Protein AF-A0AAV2ZER5-F1 (afdb_monomer_lite)

Organism: NCBI:txid4803

Radius of gyration: 37.84 Å; chains: 1; bounding box: 88×59×101 Å

pLDDT: mean 79.82, std 18.74, range [29.41, 97.38]

Structure (mmCIF, N/CA/C/O backbone):
data_AF-A0AAV2ZER5-F1
#
_entry.id   AF-A0AAV2ZER5-F1
#
loop_
_atom_site.group_PDB
_atom_site.id
_atom_site.type_symbol
_atom_site.label_atom_id
_atom_site.label_alt_id
_atom_site.label_comp_id
_atom_site.label_asym_id
_atom_site.label_entity_id
_atom_site.label_seq_id
_atom_site.pdbx_PDB_ins_code
_atom_site.Cartn_x
_atom_site.Cartn_y
_atom_site.Cartn_z
_atom_site.occupancy
_atom_site.B_iso_or_equiv
_atom_site.auth_seq_id
_atom_site.auth_comp_id
_atom_site.auth_asym_id
_atom_site.auth_atom_id
_atom_site.pdbx_PDB_model_num
ATOM 1 N N . MET A 1 1 ? 59.057 49.600 -49.229 1.00 42.38 1 MET A N 1
ATOM 2 C CA . MET A 1 1 ? 58.619 49.247 -47.863 1.00 42.38 1 MET A CA 1
ATOM 3 C C . MET A 1 1 ? 57.140 48.926 -47.914 1.00 42.38 1 MET A C 1
ATOM 5 O O . MET A 1 1 ? 56.403 49.761 -48.410 1.00 42.38 1 MET A O 1
ATOM 9 N N . ASN A 1 2 ? 56.745 47.726 -47.486 1.00 29.41 2 ASN A N 1
ATOM 10 C CA . ASN A 1 2 ? 55.472 47.435 -46.814 1.00 29.41 2 ASN A CA 1
ATOM 11 C C . ASN A 1 2 ? 55.499 45.960 -46.391 1.00 29.41 2 ASN A C 1
ATOM 13 O O . ASN A 1 2 ? 55.260 45.051 -47.182 1.00 29.41 2 ASN A O 1
ATOM 17 N N . LEU A 1 3 ? 55.876 45.749 -45.131 1.00 39.22 3 LEU A N 1
ATOM 18 C CA . LEU A 1 3 ? 55.554 44.556 -44.359 1.00 39.22 3 LEU A CA 1
ATOM 19 C C . LEU A 1 3 ? 54.062 44.630 -44.028 1.00 39.22 3 LEU A C 1
ATOM 21 O O . LEU A 1 3 ? 53.640 45.674 -43.561 1.00 39.22 3 LEU A O 1
ATOM 25 N N . PHE A 1 4 ? 53.291 43.565 -44.242 1.00 41.38 4 PHE A N 1
ATOM 26 C CA . PHE A 1 4 ? 52.401 42.998 -43.221 1.00 41.38 4 PHE A CA 1
ATOM 27 C C . PHE A 1 4 ? 51.865 41.642 -43.686 1.00 41.38 4 PHE A C 1
ATOM 29 O O . PHE A 1 4 ? 51.553 41.406 -44.852 1.00 41.38 4 PHE A O 1
ATOM 36 N N . ALA A 1 5 ? 51.867 40.726 -42.729 1.00 43.88 5 ALA A N 1
ATOM 37 C CA . ALA A 1 5 ? 51.778 39.295 -42.897 1.00 43.88 5 ALA A CA 1
ATOM 38 C C . ALA A 1 5 ? 50.362 38.780 -43.193 1.00 43.88 5 ALA A C 1
ATOM 40 O O . ALA A 1 5 ? 49.342 39.349 -42.811 1.00 43.88 5 ALA A O 1
ATOM 41 N N . ARG A 1 6 ? 50.358 37.600 -43.819 1.00 44.69 6 ARG A N 1
ATOM 42 C CA . ARG A 1 6 ? 49.265 36.630 -43.889 1.00 44.69 6 ARG A CA 1
ATOM 43 C C . ARG A 1 6 ? 48.606 36.413 -42.520 1.00 44.69 6 ARG A C 1
ATOM 45 O O . ARG A 1 6 ? 49.279 35.993 -41.587 1.00 44.69 6 ARG A O 1
ATOM 52 N N . ASN A 1 7 ? 47.280 36.535 -42.458 1.00 43.56 7 ASN A N 1
ATOM 53 C CA . ASN A 1 7 ? 46.428 35.620 -41.688 1.00 43.56 7 ASN A CA 1
ATOM 54 C C . ASN A 1 7 ? 44.950 35.820 -42.054 1.00 43.56 7 ASN A C 1
ATOM 56 O O . ASN A 1 7 ? 44.285 36.720 -41.556 1.00 43.56 7 ASN A O 1
ATOM 60 N N . LYS A 1 8 ? 44.412 34.955 -42.919 1.00 41.03 8 LYS A N 1
ATOM 61 C CA . LYS A 1 8 ? 42.962 34.776 -43.076 1.00 41.03 8 LYS A CA 1
ATOM 62 C C . LYS A 1 8 ? 42.621 33.369 -42.599 1.00 41.03 8 LYS A C 1
ATOM 64 O O . LYS A 1 8 ? 42.626 32.424 -43.384 1.00 41.03 8 LYS A O 1
ATOM 69 N N . LYS A 1 9 ? 42.363 33.233 -41.295 1.00 46.16 9 LYS A N 1
ATOM 70 C CA . LYS A 1 9 ? 41.693 32.056 -40.731 1.00 46.16 9 LYS A CA 1
ATOM 71 C C . LYS A 1 9 ? 40.319 31.957 -41.401 1.00 46.16 9 LYS A C 1
ATOM 73 O O . LYS A 1 9 ? 39.472 32.819 -41.195 1.00 46.16 9 LYS A O 1
ATOM 78 N N . LYS A 1 10 ? 40.113 30.946 -42.246 1.00 44.88 10 LYS A N 1
ATOM 79 C CA . LYS A 1 10 ? 38.784 30.602 -42.764 1.00 44.88 10 LYS A CA 1
ATOM 80 C C . LYS A 1 10 ? 38.076 29.775 -41.692 1.00 44.88 10 LYS A C 1
ATOM 82 O O . LYS A 1 10 ? 38.384 28.600 -41.528 1.00 44.88 10 LYS A O 1
ATOM 87 N N . LEU A 1 11 ? 37.153 30.398 -40.965 1.00 43.53 11 LEU A N 1
ATOM 88 C CA . LEU A 1 11 ? 36.117 29.698 -40.209 1.00 43.53 11 LEU A CA 1
ATOM 89 C C . LEU A 1 11 ? 35.253 28.922 -41.214 1.00 43.53 11 LEU A C 1
ATOM 91 O O . LEU A 1 11 ? 34.535 29.520 -42.010 1.00 43.53 11 LEU A O 1
ATOM 95 N N . LYS A 1 12 ? 35.365 27.594 -41.215 1.00 45.53 12 LYS A N 1
ATOM 96 C CA . LYS A 1 12 ? 34.397 26.695 -41.848 1.00 45.53 12 LYS A CA 1
ATOM 97 C C . LYS A 1 12 ? 33.842 25.793 -40.757 1.00 45.53 12 LYS A C 1
ATOM 99 O O . LYS A 1 12 ? 34.470 24.816 -40.375 1.00 45.53 12 LYS A O 1
ATOM 104 N N . GLY A 1 13 ? 32.684 26.181 -40.251 1.00 43.88 13 GLY A N 1
ATOM 105 C CA . GLY A 1 13 ? 31.897 25.440 -39.278 1.00 43.88 13 GLY A CA 1
ATOM 106 C C . GLY A 1 13 ? 30.444 25.828 -39.479 1.00 43.88 13 GLY A C 1
ATOM 107 O O . GLY A 1 13 ? 29.889 26.577 -38.689 1.00 43.88 13 GLY A O 1
ATOM 108 N N . CYS A 1 14 ? 29.862 25.404 -40.598 1.00 37.94 14 CYS A N 1
ATOM 109 C CA . CYS A 1 14 ? 28.425 25.495 -40.809 1.00 37.94 14 CYS A CA 1
ATOM 110 C C . CYS A 1 14 ? 27.836 24.165 -40.336 1.00 37.94 14 CYS A C 1
ATOM 112 O O . CYS A 1 14 ? 27.929 23.162 -41.040 1.00 37.94 14 CYS A O 1
ATOM 114 N N . HIS A 1 15 ? 27.291 24.150 -39.120 1.00 41.12 15 HIS A N 1
ATOM 115 C CA . HIS A 1 15 ? 26.325 23.139 -38.709 1.00 41.12 15 HIS A CA 1
ATOM 116 C C . HIS A 1 15 ? 25.030 23.463 -39.455 1.00 41.12 15 HIS A C 1
ATOM 118 O O . HIS A 1 15 ? 24.348 24.428 -39.126 1.00 41.12 15 HIS A O 1
ATOM 124 N N . ILE A 1 16 ? 24.739 22.708 -40.510 1.00 44.41 16 ILE A N 1
ATOM 125 C CA . ILE A 1 16 ? 23.393 22.668 -41.073 1.00 44.41 16 ILE A CA 1
ATOM 126 C C . ILE A 1 16 ? 22.678 21.591 -40.267 1.00 44.41 16 ILE A C 1
ATOM 128 O O . ILE A 1 16 ? 23.002 20.412 -40.392 1.00 44.41 16 ILE A O 1
ATOM 132 N N . VAL A 1 17 ? 21.786 22.017 -39.379 1.00 43.62 17 VAL A N 1
ATOM 133 C CA . VAL A 1 17 ? 20.782 21.148 -38.766 1.00 43.62 17 VAL A CA 1
ATOM 134 C C . VAL A 1 17 ? 19.627 21.103 -39.765 1.00 43.62 17 VAL A C 1
ATOM 136 O O . VAL A 1 17 ? 19.068 22.163 -40.044 1.00 43.62 17 VAL A O 1
ATOM 139 N N . PRO A 1 18 ? 19.285 19.950 -40.364 1.00 41.69 18 PRO A N 1
ATOM 140 C CA . PRO A 1 18 ? 18.021 19.821 -41.069 1.00 41.69 18 PRO A CA 1
ATOM 141 C C . PRO A 1 18 ? 16.898 19.940 -40.038 1.00 41.69 18 PRO A C 1
ATOM 143 O O . PRO A 1 18 ? 16.770 19.118 -39.130 1.00 41.69 18 PRO A O 1
ATOM 146 N N . GLU A 1 19 ? 16.146 21.023 -40.152 1.00 43.72 19 GLU A N 1
ATOM 147 C CA . GLU A 1 19 ? 14.892 21.259 -39.457 1.00 43.72 19 GLU A CA 1
ATOM 148 C C . GLU A 1 19 ? 13.848 20.324 -40.072 1.00 43.72 19 GLU A C 1
ATOM 150 O O . GLU A 1 19 ? 13.290 20.643 -41.109 1.00 43.72 19 GLU A O 1
ATOM 155 N N . GLU A 1 20 ? 13.710 19.122 -39.504 1.00 45.56 20 GLU A N 1
ATOM 156 C CA . GLU A 1 20 ? 12.553 18.217 -39.614 1.00 45.56 20 GLU A CA 1
ATOM 157 C C . GLU A 1 20 ? 12.839 16.969 -38.753 1.00 45.56 20 GLU A C 1
ATOM 159 O O . GLU A 1 20 ? 13.217 15.901 -39.226 1.00 45.56 20 GLU A O 1
ATOM 164 N N . LEU A 1 21 ? 12.714 17.129 -37.435 1.00 44.53 21 LEU A N 1
ATOM 165 C CA . LEU A 1 21 ? 12.540 16.021 -36.492 1.00 44.53 21 LEU A CA 1
ATOM 166 C C . LEU A 1 21 ? 11.233 16.267 -35.739 1.00 44.53 21 LEU A C 1
ATOM 168 O O . LEU A 1 21 ? 11.205 16.495 -34.533 1.00 44.53 21 LEU A O 1
ATOM 172 N N . SER A 1 22 ? 10.150 16.282 -36.511 1.00 45.09 22 SER A N 1
ATOM 173 C CA . SER A 1 22 ? 8.833 15.898 -36.016 1.00 45.09 22 SER A CA 1
ATOM 174 C C . SER A 1 22 ? 8.912 14.415 -35.651 1.00 45.09 22 SER A C 1
ATOM 176 O O . SER A 1 22 ? 9.478 13.635 -36.419 1.00 45.09 22 SER A O 1
ATOM 178 N N . ASP A 1 23 ? 8.400 14.070 -34.473 1.00 47.09 23 ASP A N 1
ATOM 179 C CA . ASP A 1 23 ? 8.403 12.743 -33.845 1.00 47.09 23 ASP A CA 1
ATOM 180 C C . ASP A 1 23 ? 8.469 11.558 -34.825 1.00 47.09 23 ASP A C 1
ATOM 182 O O . ASP A 1 23 ? 7.585 11.421 -35.679 1.00 47.09 23 ASP A O 1
ATOM 186 N N . PRO A 1 24 ? 9.441 10.634 -34.697 1.00 46.31 24 PRO A N 1
ATOM 187 C CA . PRO A 1 24 ? 9.321 9.373 -35.392 1.00 46.31 24 PRO A CA 1
ATOM 188 C C . PRO A 1 24 ? 8.342 8.503 -34.604 1.00 46.31 24 PRO A C 1
ATOM 190 O O . PRO A 1 24 ? 8.691 7.898 -33.590 1.00 46.31 24 PRO A O 1
ATOM 193 N N . ALA A 1 25 ? 7.112 8.435 -35.111 1.00 49.53 25 ALA A N 1
ATOM 194 C CA . ALA A 1 25 ? 6.308 7.228 -35.005 1.00 49.53 25 ALA A CA 1
ATOM 195 C C . ALA A 1 25 ? 7.191 6.011 -35.346 1.00 49.53 25 ALA A C 1
ATOM 197 O O . ALA A 1 25 ? 7.995 6.083 -36.279 1.00 49.53 25 ALA A O 1
ATOM 198 N N . ASP A 1 26 ? 7.059 4.952 -34.545 1.00 48.91 26 ASP A N 1
ATOM 199 C CA . ASP A 1 26 ? 7.798 3.686 -34.590 1.00 48.91 26 ASP A CA 1
ATOM 200 C C . ASP A 1 26 ? 8.560 3.413 -35.898 1.00 48.91 26 ASP A C 1
ATOM 202 O O . ASP A 1 26 ? 7.946 3.124 -36.935 1.00 48.91 26 ASP A O 1
ATOM 206 N N . PRO A 1 27 ? 9.907 3.419 -35.887 1.00 50.75 27 PRO A N 1
ATOM 207 C CA . PRO A 1 27 ? 10.648 2.881 -37.005 1.00 50.75 27 PRO A CA 1
ATOM 208 C C . PRO A 1 27 ? 10.533 1.357 -36.934 1.00 50.75 27 PRO A C 1
ATOM 210 O O . PRO A 1 27 ? 11.267 0.693 -36.208 1.00 50.75 27 PRO A O 1
ATOM 213 N N . SER A 1 28 ? 9.588 0.806 -37.696 1.00 53.69 28 SER A N 1
ATOM 214 C CA . SER A 1 28 ? 9.502 -0.634 -37.938 1.00 53.69 28 SER A CA 1
ATOM 215 C C . SER A 1 28 ? 10.872 -1.199 -38.345 1.00 53.69 28 SER A C 1
ATOM 217 O O . SER A 1 28 ? 11.626 -0.558 -39.087 1.00 53.69 28 SER A O 1
ATOM 219 N N . HIS A 1 29 ? 11.146 -2.409 -37.861 1.00 49.16 29 HIS A N 1
ATOM 220 C CA . HIS A 1 29 ? 12.363 -3.223 -37.989 1.00 49.16 29 HIS A CA 1
ATOM 221 C C . HIS A 1 29 ? 13.048 -3.202 -39.381 1.00 49.16 29 HIS A C 1
ATOM 223 O O . HIS A 1 29 ? 14.265 -3.371 -39.476 1.00 49.16 29 HIS A O 1
ATOM 229 N N . ASP A 1 30 ? 12.289 -2.953 -40.454 1.00 51.28 30 ASP A N 1
ATOM 230 C CA . ASP A 1 30 ? 12.757 -2.951 -41.846 1.00 51.28 30 ASP A CA 1
ATOM 231 C C . ASP A 1 30 ? 13.423 -1.638 -42.290 1.00 51.28 30 ASP A C 1
ATOM 233 O O . ASP A 1 30 ? 14.271 -1.636 -43.188 1.00 51.28 30 ASP A O 1
ATOM 237 N N . ALA A 1 31 ? 13.095 -0.505 -41.662 1.00 53.12 31 ALA A N 1
ATOM 238 C CA . ALA A 1 31 ? 13.575 0.807 -42.103 1.00 53.12 31 ALA A CA 1
ATOM 239 C C . ALA A 1 31 ? 15.087 0.993 -41.878 1.00 53.12 31 ALA A C 1
ATOM 241 O O . ALA A 1 31 ? 15.769 1.632 -42.684 1.00 53.12 31 ALA A O 1
ATOM 242 N N . PHE A 1 32 ? 15.629 0.399 -40.811 1.00 54.12 32 PHE A N 1
ATOM 243 C CA . PHE A 1 32 ? 17.053 0.476 -40.484 1.00 54.12 32 PHE A CA 1
ATOM 244 C C . PHE A 1 32 ? 17.911 -0.366 -41.441 1.00 54.12 32 PHE A C 1
ATOM 246 O O . PHE A 1 32 ? 18.926 0.113 -41.953 1.00 54.12 32 PHE A O 1
ATOM 253 N N . ALA A 1 33 ? 17.470 -1.591 -41.747 1.00 54.12 33 ALA A N 1
ATOM 254 C CA . ALA A 1 33 ? 18.162 -2.486 -42.674 1.00 54.12 33 ALA A CA 1
ATOM 255 C C . ALA A 1 33 ? 18.208 -1.907 -44.101 1.00 54.12 33 ALA A C 1
ATOM 257 O O . ALA A 1 33 ? 19.257 -1.910 -44.745 1.00 54.12 33 ALA A O 1
ATOM 258 N N . LEU A 1 34 ? 17.102 -1.314 -44.563 1.00 53.81 34 LEU A N 1
ATOM 259 C CA . LEU A 1 34 ? 17.007 -0.672 -45.880 1.00 53.81 34 LEU A CA 1
ATOM 260 C C . LEU A 1 34 ? 17.814 0.631 -45.998 1.00 53.81 34 LEU A C 1
ATOM 262 O O . LEU A 1 34 ? 18.285 0.964 -47.088 1.00 53.81 34 LEU A O 1
ATOM 266 N N . ALA A 1 35 ? 17.988 1.378 -44.904 1.00 57.62 35 ALA A N 1
ATOM 267 C CA . ALA A 1 35 ? 18.792 2.601 -44.896 1.00 57.62 35 ALA A CA 1
ATOM 268 C C . ALA A 1 35 ? 20.301 2.310 -44.963 1.00 57.62 35 ALA A C 1
ATOM 270 O O . ALA A 1 35 ? 21.049 3.064 -45.593 1.00 57.62 35 ALA A O 1
ATOM 271 N N . MET A 1 36 ? 20.743 1.197 -44.368 1.00 55.72 36 MET A N 1
ATOM 272 C CA . MET A 1 36 ? 22.144 0.769 -44.402 1.00 55.72 36 MET A CA 1
ATOM 273 C C . MET A 1 36 ? 22.599 0.310 -45.799 1.00 55.72 36 MET A C 1
ATOM 275 O O . MET A 1 36 ? 23.760 0.502 -46.162 1.00 55.72 36 MET A O 1
ATOM 279 N N . ASP A 1 37 ? 21.682 -0.217 -46.612 1.00 55.38 37 ASP A N 1
ATOM 280 C CA . ASP A 1 37 ? 21.978 -0.745 -47.952 1.00 55.38 37 ASP A CA 1
ATOM 281 C C . ASP A 1 37 ? 22.091 0.354 -49.037 1.00 55.38 37 ASP A C 1
ATOM 283 O O . ASP A 1 37 ? 22.567 0.120 -50.148 1.00 55.38 37 ASP A O 1
ATOM 287 N N . ARG A 1 38 ? 21.687 1.596 -48.720 1.00 58.06 38 ARG A N 1
ATOM 288 C CA . ARG A 1 38 ? 21.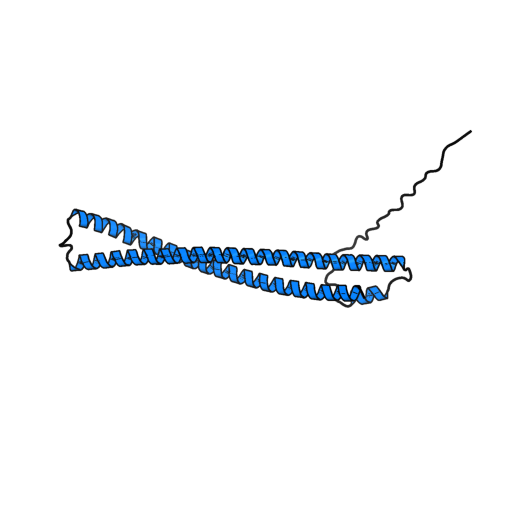653 2.742 -49.656 1.00 58.06 38 ARG A CA 1
ATOM 289 C C . ARG A 1 38 ? 22.761 3.784 -49.442 1.00 58.06 38 ARG A C 1
ATOM 291 O O . ARG A 1 38 ? 22.690 4.876 -50.009 1.00 58.06 38 ARG A O 1
ATOM 298 N N . LEU A 1 39 ? 23.783 3.491 -48.636 1.00 54.34 39 LEU A N 1
ATOM 299 C CA . LEU A 1 39 ? 24.810 4.481 -48.289 1.00 54.34 39 LEU A CA 1
ATOM 300 C C . LEU A 1 39 ? 25.765 4.828 -49.460 1.00 54.34 39 LEU A C 1
ATOM 302 O O . LEU A 1 39 ? 26.161 3.952 -50.233 1.00 54.34 39 LEU A O 1
ATOM 306 N N . PRO A 1 40 ? 26.190 6.105 -49.594 1.00 52.81 40 PRO A N 1
ATOM 307 C CA . PRO A 1 40 ? 27.132 6.535 -50.627 1.00 52.81 40 PRO A CA 1
ATOM 308 C C . PRO A 1 40 ? 28.514 5.883 -50.454 1.00 52.81 40 PRO A C 1
ATOM 310 O O . PRO A 1 40 ? 28.966 5.654 -49.335 1.00 52.81 40 PRO A O 1
ATOM 313 N N . LYS A 1 41 ? 29.248 5.693 -51.563 1.00 58.75 41 LYS A N 1
ATOM 314 C CA . LYS A 1 41 ? 30.621 5.127 -51.631 1.00 58.75 41 LYS A CA 1
ATOM 315 C C . LYS A 1 41 ? 31.698 5.909 -50.848 1.00 58.75 41 LYS A C 1
ATOM 317 O O . LYS A 1 41 ? 32.874 5.544 -50.896 1.00 58.75 41 LYS A O 1
ATOM 322 N N . ASP A 1 42 ? 31.327 6.984 -50.157 1.00 68.50 42 ASP A N 1
ATOM 323 C CA . ASP A 1 42 ? 32.240 7.812 -49.382 1.00 68.50 42 ASP A CA 1
ATOM 324 C C . ASP A 1 42 ? 32.393 7.254 -47.959 1.00 68.50 42 ASP A C 1
ATOM 326 O O . ASP A 1 42 ? 31.508 7.370 -47.105 1.00 68.50 42 ASP A O 1
ATOM 330 N N . LYS A 1 43 ? 33.545 6.623 -47.704 1.00 63.31 43 LYS A N 1
ATOM 331 C CA . LYS A 1 43 ? 33.866 5.961 -46.429 1.00 63.31 43 LYS A CA 1
ATOM 332 C C . LYS A 1 43 ? 33.717 6.900 -45.228 1.00 63.31 43 LYS A C 1
ATOM 334 O O . LYS A 1 43 ? 33.351 6.440 -44.150 1.00 63.31 43 LYS A O 1
ATOM 339 N N . ALA A 1 44 ? 33.981 8.197 -45.398 1.00 64.88 44 ALA A N 1
ATOM 340 C CA . ALA A 1 44 ? 33.856 9.174 -44.319 1.00 64.88 44 ALA A CA 1
ATOM 341 C C . ALA A 1 44 ? 32.389 9.406 -43.911 1.00 64.88 44 ALA A C 1
ATOM 343 O O . ALA A 1 44 ? 32.087 9.459 -42.718 1.00 64.88 44 ALA A O 1
ATOM 344 N N . ALA A 1 45 ? 31.476 9.475 -44.886 1.00 66.12 45 ALA A N 1
ATOM 345 C CA . ALA A 1 45 ? 30.041 9.597 -44.636 1.00 66.12 45 ALA A CA 1
ATOM 346 C C . ALA A 1 45 ? 29.477 8.322 -43.988 1.00 66.12 45 ALA A C 1
ATOM 348 O O . ALA A 1 45 ? 28.726 8.404 -43.021 1.00 66.12 45 ALA A O 1
ATOM 349 N N . PHE A 1 46 ? 29.923 7.145 -44.441 1.00 67.88 46 PHE A N 1
ATOM 350 C CA . PHE A 1 46 ? 29.537 5.859 -43.855 1.00 67.88 46 PHE A CA 1
ATOM 351 C C . PHE A 1 46 ? 29.931 5.727 -42.376 1.00 67.88 46 PHE A C 1
ATOM 353 O O . PHE A 1 46 ? 29.117 5.337 -41.537 1.00 67.88 46 PHE A O 1
ATOM 360 N N . VAL A 1 47 ? 31.164 6.109 -42.028 1.00 70.19 47 VAL A N 1
ATOM 361 C CA . VAL A 1 47 ? 31.643 6.082 -40.636 1.00 70.19 47 VAL A CA 1
ATOM 362 C C . VAL A 1 47 ? 30.876 7.077 -39.759 1.00 70.19 47 VAL A C 1
ATOM 364 O O . VAL A 1 47 ? 30.539 6.750 -38.620 1.00 70.19 47 VAL A O 1
ATOM 367 N N . ALA A 1 48 ? 30.567 8.271 -40.275 1.00 70.81 48 ALA A N 1
ATOM 368 C CA . ALA A 1 48 ? 29.790 9.271 -39.544 1.00 70.81 48 ALA A CA 1
ATOM 369 C C . ALA A 1 48 ? 28.353 8.795 -39.260 1.00 70.81 48 ALA A C 1
ATOM 371 O O . ALA A 1 48 ? 27.902 8.896 -38.119 1.00 70.81 48 ALA A O 1
ATOM 372 N N . THR A 1 49 ? 27.667 8.201 -40.243 1.00 77.50 49 THR A N 1
ATOM 373 C CA . THR A 1 49 ? 26.306 7.664 -40.069 1.00 77.50 49 THR A CA 1
ATOM 374 C C . THR A 1 49 ? 26.274 6.489 -39.090 1.00 77.50 49 THR A C 1
ATOM 376 O O . THR A 1 49 ? 25.431 6.470 -38.194 1.00 77.50 49 THR A O 1
ATOM 379 N N . ARG A 1 50 ? 27.240 5.558 -39.170 1.00 77.31 50 ARG A N 1
ATOM 380 C CA . ARG A 1 50 ? 27.347 4.437 -38.214 1.00 77.31 50 ARG A CA 1
ATOM 381 C C . ARG A 1 50 ? 27.573 4.930 -36.782 1.00 77.31 50 ARG A C 1
ATOM 383 O O . ARG A 1 50 ? 27.005 4.380 -35.842 1.00 77.31 50 ARG A O 1
ATOM 390 N N . ARG A 1 51 ? 28.376 5.986 -36.606 1.00 80.62 51 ARG A N 1
ATOM 391 C CA . ARG A 1 51 ? 28.606 6.604 -35.293 1.00 80.62 51 ARG A CA 1
ATOM 392 C C . ARG A 1 51 ? 27.331 7.226 -34.723 1.00 80.62 51 ARG A C 1
ATOM 394 O O . ARG A 1 51 ? 27.038 6.993 -33.557 1.00 80.62 51 ARG A O 1
ATOM 401 N N . ILE A 1 52 ? 26.576 7.972 -35.532 1.00 83.44 52 ILE A N 1
ATOM 402 C CA . ILE A 1 52 ? 25.313 8.591 -35.100 1.00 83.44 52 ILE A CA 1
ATOM 403 C C . ILE A 1 52 ? 24.298 7.516 -34.693 1.00 83.44 52 ILE A C 1
ATOM 405 O O . ILE A 1 52 ? 23.705 7.629 -33.625 1.00 83.44 52 ILE A O 1
ATOM 409 N N . ALA A 1 53 ? 24.147 6.456 -35.493 1.00 80.75 53 ALA A N 1
ATOM 410 C CA . ALA A 1 53 ? 23.245 5.346 -35.183 1.00 80.75 53 ALA A CA 1
ATOM 411 C C . ALA A 1 53 ? 23.617 4.651 -33.863 1.00 80.75 53 ALA A C 1
ATOM 413 O O . ALA A 1 53 ? 22.764 4.450 -33.004 1.00 80.75 53 ALA A O 1
ATOM 414 N N . ARG A 1 54 ? 24.906 4.362 -33.646 1.00 82.88 54 ARG A N 1
ATOM 415 C CA . ARG A 1 54 ? 25.392 3.807 -32.375 1.00 82.88 54 ARG A CA 1
ATOM 416 C C . ARG A 1 54 ? 25.085 4.731 -31.197 1.00 82.88 54 ARG A C 1
ATOM 418 O O . ARG A 1 54 ? 24.590 4.270 -30.176 1.00 82.88 54 ARG A O 1
ATOM 425 N N . ASP A 1 55 ? 25.382 6.022 -31.326 1.00 86.19 55 ASP A N 1
ATOM 426 C CA . ASP A 1 55 ? 25.159 6.986 -30.246 1.00 86.19 55 ASP A CA 1
ATOM 427 C C . ASP A 1 55 ? 23.649 7.130 -29.937 1.00 86.19 55 ASP A C 1
ATOM 429 O O . ASP A 1 55 ? 23.279 7.329 -28.783 1.00 86.19 55 ASP A O 1
ATOM 433 N N . GLN A 1 56 ? 22.765 6.971 -30.931 1.00 87.81 56 GLN A N 1
ATOM 434 C CA . GLN A 1 56 ? 21.312 6.908 -30.724 1.00 87.81 56 GLN A CA 1
ATOM 435 C C . GLN A 1 56 ? 20.877 5.641 -29.973 1.00 87.81 56 GLN A C 1
ATOM 437 O O . GLN A 1 56 ? 20.105 5.756 -29.023 1.00 87.81 56 GLN A O 1
ATOM 442 N N . LEU A 1 57 ? 21.385 4.461 -30.350 1.00 86.31 57 LEU A N 1
ATOM 443 C CA . LEU A 1 57 ? 21.085 3.198 -29.657 1.00 86.31 57 LEU A CA 1
ATOM 444 C C . LEU A 1 57 ? 21.539 3.244 -28.192 1.00 86.31 57 LEU A C 1
ATOM 446 O O . LEU A 1 57 ? 20.780 2.886 -27.295 1.00 86.31 57 LEU A O 1
ATOM 450 N N . MET A 1 58 ? 22.738 3.776 -27.932 1.00 88.12 58 MET A N 1
ATOM 451 C CA . MET A 1 58 ? 23.246 3.943 -26.567 1.00 88.12 58 MET A CA 1
ATOM 452 C C . MET A 1 58 ? 22.373 4.889 -25.736 1.00 88.12 58 MET A C 1
ATOM 454 O O . MET A 1 58 ? 22.052 4.564 -24.599 1.00 88.12 58 MET A O 1
ATOM 458 N N . ARG A 1 59 ? 21.917 6.017 -26.300 1.00 91.12 59 ARG A N 1
ATOM 459 C CA . ARG A 1 59 ? 21.004 6.933 -25.588 1.00 91.12 59 ARG A CA 1
ATOM 460 C C . ARG A 1 59 ? 19.653 6.295 -25.272 1.00 91.12 59 ARG A C 1
ATOM 462 O O . ARG A 1 59 ? 19.100 6.556 -24.209 1.00 91.12 59 ARG A O 1
ATOM 469 N N . ARG A 1 60 ? 19.108 5.479 -26.182 1.00 91.25 60 ARG A N 1
ATOM 470 C CA . ARG A 1 60 ? 17.865 4.729 -25.931 1.00 91.25 60 ARG A CA 1
ATOM 471 C C . ARG A 1 60 ? 18.054 3.730 -24.794 1.00 91.25 60 ARG A C 1
ATOM 473 O O . ARG A 1 60 ? 17.238 3.701 -23.880 1.00 91.25 60 ARG A O 1
ATOM 480 N N . MET A 1 61 ? 19.165 2.995 -24.806 1.00 92.19 61 MET A N 1
ATOM 481 C CA . MET A 1 61 ? 19.528 2.078 -23.727 1.00 92.19 61 MET A CA 1
ATOM 482 C C . MET A 1 61 ? 19.662 2.800 -22.378 1.00 92.19 61 MET A C 1
ATOM 484 O O . MET A 1 61 ? 19.072 2.378 -21.388 1.00 92.19 61 MET A O 1
ATOM 488 N N . GLU A 1 62 ? 20.381 3.925 -22.335 1.00 94.38 62 GLU A N 1
ATOM 489 C CA . GLU A 1 62 ? 20.517 4.749 -21.127 1.00 94.38 62 GLU A CA 1
ATOM 490 C C . GLU A 1 62 ? 19.152 5.210 -20.594 1.00 94.38 62 GLU A C 1
ATOM 492 O O . GLU A 1 62 ? 18.900 5.122 -19.392 1.00 94.38 62 GLU A O 1
ATOM 497 N N . ALA A 1 63 ? 18.246 5.646 -21.475 1.00 95.06 63 ALA A N 1
ATOM 498 C CA . ALA A 1 63 ? 16.898 6.052 -21.089 1.00 95.06 63 ALA A CA 1
ATOM 499 C C . ALA A 1 63 ? 16.079 4.892 -20.493 1.00 95.06 63 ALA A C 1
ATOM 501 O O . ALA A 1 63 ? 15.393 5.082 -19.488 1.00 95.06 63 ALA A O 1
ATOM 502 N N . LEU A 1 64 ? 16.174 3.689 -21.070 1.00 94.50 64 LEU A N 1
ATOM 503 C CA . LEU A 1 64 ? 15.503 2.497 -20.542 1.00 94.50 64 LEU A CA 1
ATOM 504 C C . LEU A 1 64 ? 16.053 2.084 -19.172 1.00 94.50 64 LEU A C 1
ATOM 506 O O . LEU A 1 64 ? 15.276 1.781 -18.268 1.00 94.50 64 LEU A O 1
ATOM 510 N N . ILE A 1 65 ? 17.375 2.130 -18.987 1.00 94.69 65 ILE A N 1
ATOM 511 C CA . ILE A 1 65 ? 18.022 1.833 -17.701 1.00 94.69 65 ILE A CA 1
ATOM 512 C C . ILE A 1 65 ? 17.578 2.834 -16.627 1.00 94.69 65 ILE A C 1
ATOM 514 O O . ILE A 1 65 ? 17.237 2.433 -15.513 1.00 94.69 65 ILE A O 1
ATOM 518 N N . LEU A 1 66 ? 17.534 4.130 -16.954 1.00 97.06 66 LEU A N 1
ATOM 519 C CA . LEU A 1 66 ? 17.039 5.158 -16.034 1.00 97.06 66 LEU A CA 1
ATOM 520 C C . LEU A 1 66 ? 15.576 4.907 -15.652 1.00 97.06 66 LEU A C 1
ATOM 522 O O . LEU A 1 66 ? 15.239 4.934 -14.469 1.00 97.06 66 LEU A O 1
ATOM 526 N N . LYS A 1 67 ? 14.726 4.579 -16.631 1.00 96.56 67 LYS A N 1
ATOM 527 C CA . LYS A 1 67 ? 13.321 4.223 -16.394 1.00 96.56 67 LYS A CA 1
ATOM 528 C C . LYS A 1 67 ? 13.184 2.981 -15.502 1.00 96.56 67 LYS A C 1
ATOM 530 O O . LYS A 1 67 ? 12.334 2.967 -14.613 1.00 96.56 67 LYS A O 1
ATOM 535 N N . GLU A 1 68 ? 14.013 1.950 -15.684 1.00 96.81 68 GLU A N 1
ATOM 536 C CA . GLU A 1 68 ? 14.021 0.762 -14.811 1.00 96.81 68 GLU A CA 1
ATOM 537 C C . GLU A 1 68 ? 14.364 1.134 -13.367 1.00 96.81 68 GLU A C 1
ATOM 539 O O . GLU A 1 68 ? 13.651 0.715 -12.451 1.00 96.81 68 GLU A O 1
ATOM 544 N N . ALA A 1 69 ? 15.386 1.972 -13.175 1.00 96.44 69 ALA A N 1
ATOM 545 C CA . ALA A 1 69 ? 15.810 2.433 -11.859 1.00 96.44 69 ALA A CA 1
ATOM 546 C C . ALA A 1 69 ? 14.725 3.279 -11.168 1.00 96.44 69 ALA A C 1
ATOM 548 O O . ALA A 1 69 ? 14.454 3.101 -9.978 1.00 96.44 69 ALA A O 1
ATOM 549 N N . GLU A 1 70 ? 14.050 4.163 -11.907 1.00 96.81 70 GLU A N 1
ATOM 550 C CA . GLU A 1 70 ? 12.927 4.956 -11.395 1.00 96.81 70 GLU A CA 1
ATOM 551 C C . GLU A 1 70 ? 11.752 4.076 -10.958 1.00 96.81 70 GLU A C 1
ATOM 553 O O . GLU A 1 70 ? 11.192 4.274 -9.872 1.00 96.81 70 GLU A O 1
ATOM 558 N N . LEU A 1 71 ? 11.397 3.077 -11.772 1.00 96.56 71 LEU A N 1
ATOM 559 C CA . LEU A 1 71 ? 10.349 2.112 -11.448 1.00 96.56 71 LEU A CA 1
ATOM 560 C C . LEU A 1 71 ? 10.743 1.220 -10.263 1.00 96.56 71 LEU A C 1
ATOM 562 O O . LEU A 1 71 ? 9.894 0.905 -9.429 1.00 96.56 71 LEU A O 1
ATOM 566 N N . ALA A 1 72 ? 12.014 0.831 -10.150 1.00 94.88 72 ALA A N 1
ATOM 567 C CA . ALA A 1 72 ? 12.531 0.089 -9.004 1.00 94.88 72 ALA A CA 1
ATOM 568 C C . ALA A 1 72 ? 12.397 0.907 -7.712 1.00 94.88 72 ALA A C 1
ATOM 570 O O . ALA A 1 72 ? 11.809 0.431 -6.739 1.00 94.88 72 ALA A O 1
ATOM 571 N N . ALA A 1 73 ? 12.828 2.170 -7.735 1.00 96.06 73 ALA A N 1
ATOM 572 C CA . ALA A 1 73 ? 12.684 3.080 -6.604 1.00 96.06 73 ALA A CA 1
ATOM 573 C C . ALA A 1 73 ? 11.207 3.336 -6.255 1.00 96.06 73 ALA A C 1
ATOM 575 O O . ALA A 1 73 ? 10.837 3.405 -5.083 1.00 96.06 73 ALA A O 1
ATOM 576 N N . ALA A 1 74 ? 10.331 3.461 -7.257 1.00 95.44 74 ALA A N 1
ATOM 577 C CA . ALA A 1 74 ? 8.894 3.580 -7.030 1.00 95.44 74 ALA A CA 1
ATOM 578 C C . ALA A 1 74 ? 8.324 2.330 -6.348 1.00 95.44 74 ALA A C 1
ATOM 580 O O . ALA A 1 74 ? 7.595 2.455 -5.365 1.00 95.44 74 ALA A O 1
ATOM 581 N N . HIS A 1 75 ? 8.692 1.137 -6.820 1.00 95.38 75 HIS A N 1
ATOM 582 C CA . HIS A 1 75 ? 8.268 -0.133 -6.235 1.00 95.38 75 HIS A CA 1
ATOM 583 C C . HIS A 1 75 ? 8.656 -0.240 -4.751 1.00 95.38 75 HIS A C 1
ATOM 585 O O . HIS A 1 75 ? 7.830 -0.635 -3.928 1.00 95.38 75 HIS A O 1
ATOM 591 N N . GLU A 1 76 ? 9.883 0.146 -4.394 1.00 95.31 76 GLU A N 1
ATOM 592 C CA . GLU A 1 76 ? 10.347 0.176 -3.000 1.00 95.31 76 GLU A CA 1
ATOM 593 C C . GLU A 1 76 ? 9.545 1.158 -2.140 1.00 95.31 76 GLU A C 1
ATOM 595 O O . GLU A 1 76 ? 9.118 0.803 -1.041 1.00 95.31 76 GLU A O 1
ATOM 600 N N . ARG A 1 77 ? 9.258 2.364 -2.652 1.00 96.25 77 ARG A N 1
ATOM 601 C CA . ARG A 1 77 ? 8.414 3.344 -1.944 1.00 96.25 77 ARG A CA 1
ATOM 602 C C . ARG A 1 77 ? 7.024 2.786 -1.642 1.00 96.25 77 ARG A C 1
ATOM 604 O O . ARG A 1 77 ? 6.549 2.925 -0.517 1.00 96.25 77 ARG A O 1
ATOM 611 N N . PHE A 1 78 ? 6.382 2.140 -2.617 1.00 95.00 78 PHE A N 1
ATOM 612 C CA . PHE A 1 78 ? 5.062 1.539 -2.414 1.00 95.00 78 PHE A CA 1
ATOM 613 C C . PHE A 1 78 ? 5.097 0.371 -1.424 1.00 95.00 78 PHE A C 1
ATOM 615 O O . PHE A 1 78 ? 4.164 0.224 -0.634 1.00 95.00 78 PHE A O 1
ATOM 622 N N . ASP A 1 79 ? 6.160 -0.440 -1.415 1.00 94.19 79 ASP A N 1
ATOM 623 C CA . ASP A 1 79 ? 6.286 -1.501 -0.415 1.00 94.19 79 ASP A CA 1
ATOM 624 C C . ASP A 1 79 ? 6.500 -0.944 0.996 1.00 94.19 79 ASP A C 1
ATOM 626 O O . ASP A 1 79 ? 5.826 -1.387 1.924 1.00 94.19 79 ASP A O 1
ATOM 630 N N . HIS A 1 80 ? 7.338 0.083 1.149 1.00 95.94 80 HIS A N 1
ATOM 631 C CA . HIS A 1 80 ? 7.520 0.770 2.426 1.00 95.94 80 HIS A CA 1
ATOM 632 C C . HIS A 1 80 ? 6.206 1.382 2.937 1.00 95.94 80 HIS A C 1
ATOM 634 O O . HIS A 1 80 ? 5.821 1.153 4.081 1.00 95.94 80 HIS A O 1
ATOM 640 N N . MET A 1 81 ? 5.463 2.097 2.084 1.00 95.44 81 MET A N 1
ATOM 641 C CA . MET A 1 81 ? 4.148 2.640 2.450 1.00 95.44 81 MET A CA 1
ATOM 642 C C . MET A 1 81 ? 3.169 1.536 2.861 1.00 95.44 81 MET A C 1
ATOM 644 O O . MET A 1 81 ? 2.435 1.697 3.831 1.00 95.44 81 MET A O 1
ATOM 648 N N . ARG A 1 82 ? 3.175 0.394 2.161 1.00 95.56 82 ARG A N 1
ATOM 649 C CA . ARG A 1 82 ? 2.335 -0.754 2.523 1.00 95.56 82 ARG A CA 1
ATOM 650 C C . ARG A 1 82 ? 2.700 -1.291 3.906 1.00 95.56 82 ARG A C 1
ATOM 652 O O . ARG A 1 82 ? 1.799 -1.594 4.679 1.00 95.56 82 ARG A O 1
ATOM 659 N N . GLN A 1 83 ? 3.990 -1.419 4.213 1.00 95.56 83 GLN A N 1
ATOM 660 C CA . GLN A 1 83 ? 4.452 -1.870 5.528 1.00 95.56 83 GLN A CA 1
ATOM 661 C C . GLN A 1 83 ? 4.009 -0.905 6.635 1.00 95.56 83 GLN A C 1
ATOM 663 O O . GLN A 1 83 ? 3.509 -1.354 7.659 1.00 95.56 83 GLN A O 1
ATOM 668 N N . GLN A 1 84 ? 4.100 0.408 6.408 1.00 96.25 84 GLN A N 1
ATOM 669 C CA . GLN A 1 84 ? 3.595 1.406 7.358 1.00 96.25 84 GLN A CA 1
ATOM 670 C C . GLN A 1 84 ? 2.086 1.268 7.593 1.00 96.25 84 GLN A C 1
ATOM 672 O O . GLN A 1 84 ? 1.649 1.241 8.740 1.00 96.25 84 GLN A O 1
ATOM 677 N N . CYS A 1 85 ? 1.300 1.113 6.524 1.00 93.69 85 CYS A N 1
ATOM 678 C CA . CYS A 1 85 ? -0.141 0.890 6.633 1.00 93.69 85 CYS A CA 1
ATOM 679 C C . CYS A 1 85 ? -0.478 -0.395 7.404 1.00 93.69 85 CYS A C 1
ATOM 681 O O . CYS A 1 85 ? -1.406 -0.391 8.205 1.00 93.69 85 CYS A O 1
ATOM 683 N N . LEU A 1 86 ? 0.288 -1.476 7.215 1.00 93.75 86 LEU A N 1
ATOM 684 C CA . LEU A 1 86 ? 0.112 -2.719 7.976 1.00 93.75 86 LEU A CA 1
ATOM 685 C C . LEU A 1 86 ? 0.365 -2.515 9.474 1.00 93.75 86 LEU A C 1
ATOM 687 O O . LEU A 1 86 ? -0.457 -2.933 10.279 1.00 93.75 86 LEU A O 1
ATOM 691 N N . VAL A 1 87 ? 1.439 -1.812 9.844 1.00 96.44 87 VAL A N 1
ATOM 692 C CA . VAL A 1 87 ? 1.735 -1.493 11.252 1.00 96.44 87 VAL A CA 1
ATOM 693 C C . VAL A 1 87 ? 0.633 -0.628 11.870 1.00 96.44 87 VAL A C 1
ATOM 695 O O . VAL A 1 87 ? 0.224 -0.840 13.009 1.00 96.44 87 VAL A O 1
ATOM 698 N N . GLU A 1 88 ? 0.127 0.359 11.128 1.00 93.94 88 GLU A N 1
ATOM 699 C CA . GLU A 1 88 ? -1.006 1.170 11.582 1.00 93.94 88 GLU A CA 1
ATOM 700 C C . GLU A 1 88 ? -2.281 0.337 11.743 1.00 93.94 88 GLU A C 1
ATOM 702 O O . GLU A 1 88 ? -3.014 0.536 12.709 1.00 93.94 88 GLU A O 1
ATOM 707 N N . HIS A 1 89 ? -2.535 -0.597 10.826 1.00 93.94 89 HIS A N 1
ATOM 708 C CA . HIS A 1 89 ? -3.683 -1.496 10.872 1.00 93.94 89 HIS A CA 1
ATOM 709 C C . HIS A 1 89 ? -3.625 -2.428 12.090 1.00 93.94 89 HIS A C 1
ATOM 711 O O . HIS A 1 89 ? -4.604 -2.510 12.825 1.00 93.94 89 HIS A O 1
ATOM 717 N N . GLU A 1 90 ? -2.471 -3.044 12.363 1.00 95.06 90 GLU A N 1
ATOM 718 C CA . GLU A 1 90 ? -2.243 -3.856 13.569 1.00 95.06 90 GLU A CA 1
ATOM 719 C C . GLU A 1 90 ? -2.493 -3.037 14.840 1.00 95.06 90 GLU A C 1
ATOM 721 O O . GLU A 1 90 ? -3.254 -3.443 15.711 1.00 95.06 90 GLU A O 1
ATOM 726 N N . ARG A 1 91 ? -1.965 -1.810 14.902 1.00 95.56 91 ARG A N 1
ATOM 727 C CA . ARG A 1 91 ? -2.186 -0.920 16.048 1.00 95.56 91 ARG A CA 1
ATOM 728 C C . ARG A 1 91 ? -3.658 -0.540 16.246 1.00 95.56 91 ARG A C 1
ATOM 730 O O . ARG A 1 91 ? -4.076 -0.288 17.377 1.00 95.56 91 ARG A O 1
ATOM 737 N N . ILE A 1 92 ? -4.428 -0.393 15.167 1.00 92.75 92 ILE A N 1
ATOM 738 C CA . ILE A 1 92 ? -5.873 -0.134 15.251 1.00 92.75 92 ILE A CA 1
ATOM 739 C C . ILE A 1 92 ? -6.592 -1.382 15.768 1.00 92.75 92 ILE A C 1
ATOM 741 O O . ILE A 1 92 ? -7.430 -1.247 16.656 1.00 92.75 92 ILE A O 1
ATOM 745 N N . ALA A 1 93 ? -6.231 -2.567 15.271 1.00 93.75 93 ALA A N 1
ATOM 746 C CA . ALA A 1 93 ? -6.794 -3.837 15.720 1.00 93.75 93 ALA A CA 1
ATOM 747 C C . ALA A 1 93 ? -6.539 -4.082 17.217 1.00 93.75 93 ALA A C 1
ATOM 749 O O . ALA A 1 93 ? -7.477 -4.405 17.943 1.00 93.75 93 ALA A O 1
ATOM 750 N N . ASP A 1 94 ? -5.321 -3.821 17.702 1.00 95.38 94 ASP A N 1
ATOM 751 C CA . ASP A 1 94 ? -4.989 -3.924 19.130 1.00 95.38 94 ASP A CA 1
ATOM 752 C C . ASP A 1 94 ? -5.888 -3.010 19.981 1.00 95.38 94 ASP A C 1
ATOM 754 O O . ASP A 1 94 ? -6.443 -3.425 20.996 1.00 95.38 94 ASP A O 1
ATOM 758 N N . LYS A 1 95 ? -6.098 -1.761 19.542 1.00 92.81 95 LYS A N 1
ATOM 759 C CA . LYS A 1 95 ? -6.971 -0.807 20.246 1.00 92.81 95 LYS A CA 1
ATOM 760 C C . LYS A 1 95 ? -8.443 -1.200 20.215 1.00 92.81 95 LYS A C 1
ATOM 762 O O . LYS A 1 95 ? -9.144 -0.955 21.193 1.00 92.81 95 LYS A O 1
ATOM 767 N N . LEU A 1 96 ? -8.920 -1.746 19.095 1.00 91.88 96 LEU A N 1
ATOM 768 C CA . LEU A 1 96 ? -10.280 -2.274 18.995 1.00 91.88 96 LEU A CA 1
ATOM 769 C C . LEU A 1 96 ? -10.476 -3.374 20.033 1.00 91.88 96 LEU A C 1
ATOM 771 O O . LEU A 1 96 ? -11.389 -3.275 20.844 1.00 91.88 96 LEU A O 1
ATOM 775 N N . GLN A 1 97 ? -9.547 -4.328 20.096 1.00 92.75 97 GLN A N 1
ATOM 776 C CA . GLN A 1 97 ? -9.584 -5.409 21.074 1.00 92.75 9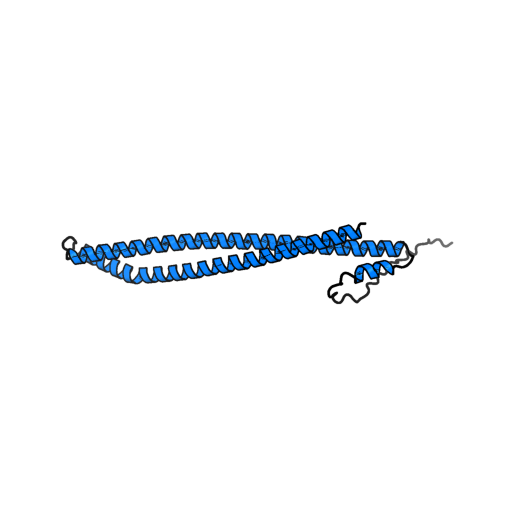7 GLN A CA 1
ATOM 777 C C . GLN A 1 97 ? -9.538 -4.892 22.523 1.00 92.75 97 GLN A C 1
ATOM 779 O O . GLN A 1 97 ? -10.277 -5.378 23.378 1.00 92.75 97 GLN A O 1
ATOM 784 N N . GLU A 1 98 ? -8.700 -3.892 22.818 1.00 91.62 98 GLU A N 1
ATOM 785 C CA . GLU A 1 98 ? -8.660 -3.249 24.139 1.00 91.62 98 GLU A CA 1
ATOM 786 C C . GLU A 1 98 ? -10.008 -2.610 24.512 1.00 91.62 98 GLU A C 1
ATOM 788 O O . GLU A 1 98 ? -10.455 -2.719 25.656 1.00 91.62 98 GLU A O 1
ATOM 793 N N . TYR A 1 99 ? -10.664 -1.934 23.568 1.00 90.06 99 TYR A N 1
ATOM 794 C CA . TYR A 1 99 ? -11.941 -1.262 23.807 1.00 90.06 99 TYR A CA 1
ATOM 795 C C . TYR A 1 99 ? -13.116 -2.235 23.886 1.00 90.06 99 TYR A C 1
ATOM 797 O O . TYR A 1 99 ? -13.964 -2.063 24.757 1.00 90.06 99 TYR A O 1
ATOM 805 N N . GLU A 1 100 ? -13.146 -3.276 23.059 1.00 89.44 100 GLU A N 1
ATOM 806 C CA . GLU A 1 100 ? -14.109 -4.374 23.183 1.00 89.44 100 GLU A CA 1
ATOM 807 C C . GLU A 1 100 ? -13.988 -5.042 24.555 1.00 89.44 100 GLU A C 1
ATOM 809 O O . GLU A 1 100 ? -14.976 -5.183 25.269 1.00 89.44 100 GLU A O 1
ATOM 814 N N . PHE A 1 101 ? -12.762 -5.325 25.002 1.00 90.38 101 PHE A N 1
ATOM 815 C CA . PHE A 1 101 ? -12.526 -5.892 26.326 1.00 90.38 101 PHE A CA 1
ATOM 816 C C . PHE A 1 101 ? -13.010 -4.982 27.467 1.00 90.38 101 PHE A C 1
ATOM 818 O O . PHE A 1 101 ? -13.577 -5.460 28.451 1.00 90.38 101 PHE A O 1
ATOM 825 N N . LEU A 1 102 ? -12.809 -3.664 27.361 1.00 87.25 102 LEU A N 1
ATOM 826 C CA . LEU A 1 102 ? -13.335 -2.709 28.343 1.00 87.25 102 LEU A CA 1
ATOM 827 C C . LEU A 1 102 ? -14.868 -2.663 28.349 1.00 87.25 102 LEU A C 1
ATOM 829 O O . LEU A 1 102 ? -15.460 -2.494 29.419 1.00 87.25 102 LEU A O 1
ATOM 833 N N . LEU A 1 103 ? -15.500 -2.802 27.182 1.00 86.69 103 LEU A N 1
ATOM 834 C CA . LEU A 1 103 ? -16.952 -2.866 27.062 1.00 86.69 103 LEU A CA 1
ATOM 835 C C . LEU A 1 103 ? -17.488 -4.143 27.722 1.00 86.69 103 LEU A C 1
ATOM 837 O O . LEU A 1 103 ? -18.354 -4.049 28.590 1.00 86.69 103 LEU A O 1
ATOM 841 N N . ASP A 1 104 ? -16.889 -5.296 27.422 1.00 88.69 104 ASP A N 1
ATOM 842 C CA . ASP A 1 104 ? -17.245 -6.589 28.016 1.00 88.69 104 ASP A CA 1
ATOM 843 C C . ASP A 1 104 ? -17.117 -6.567 29.546 1.00 88.69 104 ASP A C 1
ATOM 845 O O . ASP A 1 104 ? -18.013 -7.011 30.267 1.00 88.69 104 ASP A O 1
ATOM 849 N N . GLN A 1 105 ? -16.033 -5.988 30.077 1.00 88.50 105 GLN A N 1
ATOM 850 C CA . GLN A 1 105 ? -15.865 -5.818 31.524 1.00 88.50 105 GLN A CA 1
ATOM 851 C C . GLN A 1 105 ? -16.930 -4.907 32.136 1.00 88.50 105 GLN A C 1
ATOM 853 O O . GLN A 1 105 ? -17.396 -5.148 33.258 1.00 88.50 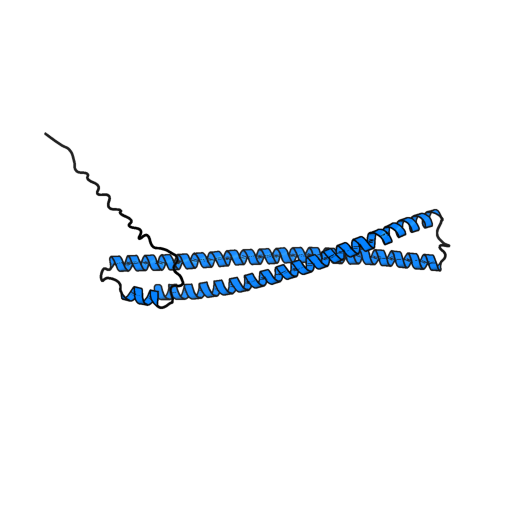105 GLN A O 1
ATOM 858 N N . ALA A 1 106 ? -17.294 -3.831 31.434 1.00 85.56 106 ALA A N 1
ATOM 859 C CA . ALA A 1 106 ? -18.332 -2.926 31.893 1.00 85.56 106 ALA A CA 1
ATOM 860 C C . ALA A 1 106 ? -19.692 -3.636 31.929 1.00 85.56 106 ALA A C 1
ATOM 862 O O . ALA A 1 106 ? -20.412 -3.497 32.919 1.00 85.56 106 ALA A O 1
ATOM 863 N N . GLU A 1 107 ? -20.010 -4.432 30.908 1.00 87.81 107 GLU A N 1
ATOM 864 C CA . GLU A 1 107 ? -21.222 -5.247 30.813 1.00 87.81 107 GLU A CA 1
ATOM 865 C C . GLU A 1 107 ? -21.280 -6.338 31.886 1.00 87.81 107 GLU A C 1
ATOM 867 O O . GLU A 1 107 ? -22.294 -6.469 32.577 1.00 87.81 107 GLU A O 1
ATOM 872 N N . GLU A 1 108 ? -20.195 -7.085 32.098 1.00 89.12 108 GLU A N 1
ATOM 873 C CA . GLU A 1 108 ? -20.121 -8.129 33.125 1.00 89.12 108 GLU A CA 1
ATOM 874 C C . GLU A 1 108 ? -20.361 -7.542 34.522 1.00 89.12 108 GLU A C 1
ATOM 876 O O . GLU A 1 108 ? -21.149 -8.067 35.321 1.00 89.12 108 GLU A O 1
ATOM 881 N N . ARG A 1 109 ? -19.727 -6.401 34.812 1.00 85.19 109 ARG A N 1
ATOM 882 C CA . ARG A 1 109 ? -19.909 -5.692 36.078 1.00 85.19 109 ARG A CA 1
ATOM 883 C C . ARG A 1 109 ? -21.341 -5.187 36.248 1.00 85.19 109 ARG A C 1
ATOM 885 O O . ARG A 1 109 ? -21.877 -5.261 37.355 1.00 85.19 109 ARG A O 1
ATOM 892 N N . ASP A 1 110 ? -21.976 -4.728 35.177 1.00 85.62 110 ASP A N 1
ATOM 893 C CA . ASP A 1 110 ? -23.368 -4.276 35.193 1.00 85.62 110 ASP A CA 1
ATOM 894 C C . ASP A 1 110 ? -24.346 -5.439 35.444 1.00 85.62 110 ASP A C 1
ATOM 896 O O . ASP A 1 110 ? -25.263 -5.335 36.26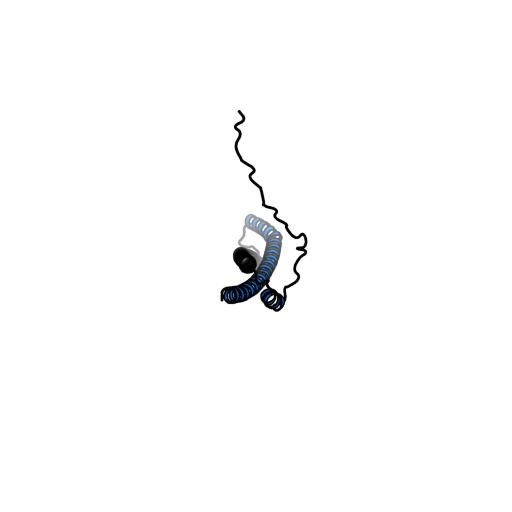4 1.00 85.62 110 ASP A O 1
ATOM 900 N N . GLN A 1 111 ? -24.102 -6.601 34.832 1.00 87.44 111 GLN A N 1
ATOM 901 C CA . GLN A 1 111 ? -24.874 -7.822 35.080 1.00 87.44 111 GLN A CA 1
ATOM 902 C C . GLN A 1 111 ? -24.706 -8.325 36.521 1.00 87.44 111 GLN A C 1
ATOM 904 O O . GLN A 1 111 ? -25.681 -8.728 37.165 1.00 87.44 111 GLN A O 1
ATOM 909 N N . LEU A 1 112 ? -23.483 -8.284 37.060 1.00 85.69 112 LEU A N 1
ATOM 910 C CA . LEU A 1 112 ? -23.204 -8.634 38.454 1.00 85.69 112 LEU A CA 1
ATOM 911 C C . LEU A 1 112 ? -23.955 -7.701 39.418 1.00 85.69 112 LEU A C 1
ATOM 913 O O . LEU A 1 112 ? -24.541 -8.155 40.408 1.00 85.69 112 LEU A O 1
ATOM 917 N N . MET A 1 113 ? -23.973 -6.403 39.116 1.00 81.56 113 MET A N 1
ATOM 918 C CA . MET A 1 113 ? -24.707 -5.386 39.870 1.00 81.56 113 MET A CA 1
ATOM 919 C C . MET A 1 113 ? -26.213 -5.647 39.860 1.00 81.56 113 MET A C 1
ATOM 921 O O . MET A 1 113 ? -26.836 -5.633 40.924 1.00 81.56 113 MET A O 1
ATOM 925 N N . ALA A 1 114 ? -26.780 -5.965 38.693 1.00 83.44 114 ALA A N 1
ATOM 926 C CA . ALA A 1 114 ? -28.193 -6.300 38.546 1.00 83.44 114 ALA A CA 1
ATOM 927 C C . ALA A 1 114 ? -28.585 -7.547 39.361 1.00 83.44 114 ALA A C 1
ATOM 929 O O . ALA A 1 114 ? -29.614 -7.548 40.034 1.00 83.44 114 ALA A O 1
ATOM 930 N N . ARG A 1 115 ? -27.743 -8.592 39.368 1.00 84.75 115 ARG A N 1
ATOM 931 C CA . ARG A 1 115 ? -27.993 -9.838 40.124 1.00 84.75 115 ARG A CA 1
ATOM 932 C C . ARG A 1 115 ? -27.863 -9.666 41.635 1.00 84.75 115 ARG A C 1
ATOM 934 O O . ARG A 1 115 ? -28.600 -10.288 42.392 1.00 84.75 115 ARG A O 1
ATOM 941 N N . THR A 1 116 ? -26.907 -8.855 42.079 1.00 81.62 116 THR A N 1
ATOM 942 C CA . THR A 1 116 ? -26.622 -8.651 43.509 1.00 81.62 116 THR A CA 1
ATOM 943 C C . THR A 1 116 ? -27.402 -7.490 44.120 1.00 81.62 116 THR A C 1
ATOM 945 O O . THR A 1 116 ? -27.236 -7.216 45.306 1.00 81.62 116 THR A O 1
ATOM 948 N N . GLY A 1 117 ? -28.219 -6.779 43.333 1.00 70.19 117 GLY A N 1
ATOM 949 C CA . GLY A 1 117 ? -28.953 -5.588 43.771 1.00 70.19 117 GLY A CA 1
ATOM 950 C C . GLY A 1 117 ? -28.047 -4.450 44.258 1.00 70.19 117 GLY A C 1
ATOM 951 O O . GLY A 1 117 ? -28.478 -3.622 45.056 1.00 70.19 117 GLY A O 1
ATOM 952 N N . GLY A 1 118 ? -26.767 -4.443 43.865 1.00 66.94 118 GLY A N 1
ATOM 953 C CA . GLY A 1 118 ? -25.776 -3.479 44.354 1.00 66.94 118 GLY A CA 1
ATOM 954 C C . GLY A 1 118 ? -25.507 -3.542 45.867 1.00 66.94 118 GLY A C 1
ATOM 955 O O . GLY A 1 118 ? -24.972 -2.582 46.427 1.00 66.94 118 GLY A O 1
ATOM 956 N N . VAL A 1 119 ? -25.860 -4.650 46.536 1.00 60.66 119 VAL A N 1
ATOM 957 C CA . VAL A 1 119 ? -25.859 -4.804 48.009 1.00 60.66 119 VAL A CA 1
ATOM 958 C C . VAL A 1 119 ? -24.472 -4.614 48.645 1.00 60.66 119 VAL A C 1
ATOM 960 O O . VAL A 1 119 ? -24.375 -4.294 49.826 1.00 60.66 119 VAL A O 1
ATOM 963 N N . ARG A 1 120 ? -23.385 -4.752 47.875 1.00 68.88 120 ARG A N 1
ATOM 964 C CA . ARG A 1 120 ? -22.001 -4.571 48.353 1.00 68.88 120 ARG A CA 1
ATOM 965 C C . ARG A 1 120 ? -21.404 -3.179 48.115 1.00 68.88 120 ARG A C 1
ATOM 967 O O . ARG A 1 120 ? -20.284 -2.951 48.554 1.00 68.88 120 ARG A O 1
ATOM 974 N N . MET A 1 121 ? -22.109 -2.268 47.440 1.00 76.12 121 MET A N 1
ATOM 975 C CA . MET A 1 121 ? -21.581 -0.936 47.118 1.00 76.12 121 MET A CA 1
ATOM 976 C C . MET A 1 121 ? -22.192 0.151 47.995 1.00 76.12 121 MET A C 1
ATOM 978 O O . MET A 1 121 ? -23.413 0.232 48.165 1.00 76.12 121 MET A O 1
ATOM 982 N N . THR A 1 122 ? -21.331 1.034 48.493 1.00 85.56 122 THR A N 1
ATOM 983 C CA . THR A 1 122 ? -21.729 2.292 49.129 1.00 85.56 122 THR A CA 1
ATOM 984 C C . THR A 1 122 ? -22.434 3.208 48.122 1.00 85.56 122 THR A C 1
ATOM 986 O O . THR A 1 122 ? -22.255 3.083 46.908 1.00 85.56 122 THR A O 1
ATOM 989 N N . ALA A 1 123 ? -23.233 4.163 48.608 1.00 83.25 123 ALA A N 1
ATOM 990 C CA . ALA A 1 123 ? -23.940 5.113 47.742 1.00 83.25 123 ALA A CA 1
ATOM 991 C C . ALA A 1 123 ? -22.978 5.894 46.824 1.00 83.25 123 ALA A C 1
ATOM 993 O O . ALA A 1 123 ? -23.227 6.003 45.627 1.00 83.25 123 ALA A O 1
ATOM 994 N N . ALA A 1 124 ? -21.838 6.335 47.365 1.00 85.69 124 ALA A N 1
ATOM 995 C CA . ALA A 1 124 ? -20.810 7.050 46.612 1.00 85.69 124 ALA A CA 1
ATOM 996 C C . ALA A 1 124 ? -20.140 6.181 45.533 1.00 85.69 124 ALA A C 1
ATOM 998 O O . ALA A 1 124 ? -19.787 6.672 44.464 1.00 85.69 124 ALA A O 1
ATOM 999 N N . GLU A 1 125 ? -19.946 4.883 45.782 1.00 84.69 125 GLU A N 1
ATOM 1000 C CA . GLU A 1 125 ? -19.426 3.968 44.758 1.00 84.69 125 GLU A CA 1
ATOM 1001 C C . GLU A 1 125 ? -20.445 3.728 43.644 1.00 84.69 125 GLU A C 1
ATOM 1003 O O . GLU A 1 125 ? -20.062 3.604 42.483 1.00 84.69 125 GLU A O 1
ATOM 1008 N N . ARG A 1 126 ? -21.734 3.669 43.991 1.00 82.81 126 ARG A N 1
ATOM 1009 C CA . ARG A 1 126 ? -22.826 3.465 43.036 1.00 82.81 126 ARG A CA 1
ATOM 1010 C C . ARG A 1 126 ? -22.976 4.666 42.102 1.00 82.81 126 ARG A C 1
ATOM 1012 O O . ARG A 1 126 ? -23.083 4.486 40.898 1.00 82.81 126 ARG A O 1
ATOM 1019 N N . GLU A 1 127 ? -22.886 5.876 42.645 1.00 86.38 127 GLU A N 1
ATOM 1020 C CA . GLU A 1 127 ? -22.893 7.118 41.864 1.00 86.38 127 GLU A CA 1
ATOM 1021 C C . GLU A 1 127 ? -21.689 7.210 40.915 1.00 86.38 127 GLU A C 1
ATOM 1023 O O . GLU A 1 127 ? -21.851 7.506 39.732 1.00 86.38 127 GLU A O 1
ATOM 1028 N N . ARG A 1 128 ? -20.483 6.866 41.395 1.00 86.69 128 ARG A N 1
ATOM 1029 C CA . ARG A 1 128 ? -19.293 6.775 40.532 1.00 86.69 128 ARG A CA 1
ATOM 1030 C C . ARG A 1 128 ? -19.468 5.744 39.419 1.00 86.69 128 ARG A C 1
ATOM 1032 O O . ARG A 1 128 ? -19.058 6.007 38.295 1.00 86.69 128 ARG A O 1
ATOM 1039 N N . TRP A 1 129 ? -20.066 4.591 39.721 1.00 85.50 129 TRP A N 1
ATOM 1040 C CA . TRP A 1 129 ? -20.340 3.560 38.720 1.00 85.50 129 TRP A CA 1
ATOM 1041 C C . TRP A 1 129 ? -21.308 4.046 37.646 1.00 85.50 129 TRP A C 1
ATOM 1043 O O . TRP A 1 129 ? -20.979 3.930 36.474 1.00 85.50 129 TRP A O 1
ATOM 1053 N N . GLU A 1 130 ? -22.436 4.648 38.023 1.00 85.50 130 GLU A N 1
ATOM 1054 C CA . GLU A 1 130 ? -23.398 5.202 37.060 1.00 85.50 130 GLU A CA 1
ATOM 1055 C C . GLU A 1 130 ? -22.772 6.297 36.186 1.00 85.50 130 GLU A C 1
ATOM 1057 O O . GLU A 1 130 ? -23.013 6.351 34.981 1.00 85.50 130 GLU A O 1
ATOM 1062 N N . HIS A 1 131 ? -21.906 7.141 36.755 1.00 86.50 131 HIS A N 1
ATOM 1063 C CA . HIS A 1 131 ? -21.180 8.140 35.975 1.00 86.50 131 HIS A CA 1
ATOM 1064 C C . HIS A 1 131 ? -20.227 7.497 34.955 1.00 86.50 131 HIS A C 1
ATOM 1066 O O . HIS A 1 131 ? -20.288 7.819 33.768 1.00 86.50 131 HIS A O 1
ATOM 1072 N N . THR A 1 132 ? -19.386 6.553 35.391 1.00 84.62 132 THR A N 1
ATOM 1073 C CA . THR A 1 132 ? -18.469 5.823 34.502 1.00 84.62 132 THR A CA 1
ATOM 1074 C C . THR A 1 132 ? -19.232 5.051 33.434 1.00 84.62 132 THR A C 1
ATOM 1076 O O . THR A 1 132 ? -18.859 5.096 32.269 1.00 84.62 132 THR A O 1
ATOM 1079 N N . LYS A 1 133 ? -20.327 4.392 33.808 1.00 84.62 133 LYS A N 1
ATOM 1080 C CA . LYS A 1 133 ? -21.214 3.662 32.908 1.00 84.62 133 LYS A CA 1
ATOM 1081 C C . LYS A 1 133 ? -21.749 4.574 31.809 1.00 84.62 133 LYS A C 1
ATOM 1083 O O . LYS A 1 133 ? -21.535 4.297 30.634 1.00 84.62 133 LYS A O 1
ATOM 1088 N N . ASN A 1 134 ? -22.372 5.693 32.171 1.00 85.38 134 ASN A N 1
ATOM 1089 C CA . ASN A 1 134 ? -22.915 6.637 31.193 1.00 85.38 134 ASN A CA 1
ATOM 1090 C C . ASN A 1 134 ? -21.830 7.181 30.250 1.00 85.38 134 ASN A C 1
ATOM 1092 O O . ASN A 1 134 ? -22.067 7.326 29.052 1.00 85.38 134 ASN A O 1
ATOM 1096 N N . MET A 1 135 ? -20.624 7.426 30.770 1.00 83.94 135 MET A N 1
ATOM 1097 C CA . MET A 1 135 ? -19.478 7.832 29.957 1.00 83.94 135 MET A CA 1
ATOM 1098 C C . MET A 1 135 ? -19.032 6.722 28.998 1.00 83.94 135 MET A C 1
ATOM 1100 O O . MET A 1 135 ? -18.885 6.975 27.805 1.00 83.94 135 MET A O 1
ATOM 1104 N N . VAL A 1 136 ? -18.841 5.498 29.490 1.00 84.56 136 VAL A N 1
ATOM 1105 C CA . VAL A 1 136 ? -18.373 4.349 28.702 1.00 84.56 136 VAL A CA 1
ATOM 1106 C C . VAL A 1 136 ? -19.387 3.987 27.620 1.00 84.56 136 VAL A C 1
ATOM 1108 O O . VAL A 1 136 ? -19.037 4.021 26.446 1.00 84.56 136 VAL A O 1
ATOM 1111 N N . TYR A 1 137 ? -20.653 3.753 27.967 1.00 85.00 137 TYR A N 1
ATOM 1112 C CA . TYR A 1 137 ? -21.679 3.384 26.985 1.00 85.00 137 TYR A CA 1
ATOM 1113 C C . TYR A 1 137 ? -22.008 4.519 26.006 1.00 85.00 137 TYR A C 1
ATOM 1115 O O . TYR A 1 137 ? -22.451 4.257 24.892 1.00 85.00 137 TYR A O 1
ATOM 1123 N N . GLY A 1 138 ? -21.780 5.781 26.383 1.00 85.38 138 GLY A N 1
ATOM 1124 C CA . GLY A 1 138 ? -21.955 6.911 25.472 1.00 85.38 138 GLY A CA 1
ATOM 1125 C C . GLY A 1 138 ? -20.787 7.108 24.501 1.00 85.38 138 GLY A C 1
ATOM 1126 O O . GLY A 1 138 ? -21.007 7.430 23.333 1.00 85.38 138 GLY A O 1
ATOM 1127 N N . THR A 1 139 ? -19.547 6.942 24.971 1.00 86.12 139 THR A N 1
ATOM 1128 C CA . THR A 1 139 ? -18.336 7.324 24.217 1.00 86.12 139 THR A CA 1
ATOM 1129 C C . THR A 1 139 ? -17.638 6.149 23.543 1.00 86.12 139 THR A C 1
ATOM 1131 O O . THR A 1 139 ? -17.185 6.290 22.409 1.00 86.12 139 THR A O 1
ATOM 1134 N N . LEU A 1 140 ? -17.569 4.990 24.199 1.00 86.88 140 LEU A N 1
ATOM 1135 C CA . LEU A 1 140 ? -16.821 3.830 23.721 1.00 86.88 140 LEU A CA 1
ATOM 1136 C C . LEU A 1 140 ? -17.389 3.260 22.410 1.00 86.88 140 LEU A C 1
ATOM 1138 O O . LEU A 1 140 ? -16.592 3.048 21.500 1.00 86.88 140 LEU A O 1
ATOM 1142 N N . PRO A 1 141 ? -18.721 3.143 22.209 1.00 87.38 141 PRO A N 1
ATOM 1143 C CA . PRO A 1 141 ? -19.268 2.719 20.917 1.00 87.38 141 PRO A CA 1
ATOM 1144 C C . PRO A 1 141 ? -18.919 3.677 19.772 1.00 87.38 141 PRO A C 1
ATOM 1146 O O . PRO A 1 141 ? -18.648 3.247 18.657 1.00 87.38 141 PRO A O 1
ATOM 1149 N N . GLN A 1 142 ? -18.870 4.987 20.042 1.00 89.38 142 GLN A N 1
ATOM 1150 C CA . GLN A 1 142 ? -18.477 5.974 19.031 1.00 89.38 142 GLN A CA 1
ATOM 1151 C C . GLN A 1 142 ? -16.988 5.874 18.683 1.00 89.38 142 GLN A C 1
ATOM 1153 O O . GLN A 1 142 ? -16.598 6.154 17.551 1.00 89.38 142 GLN A O 1
ATOM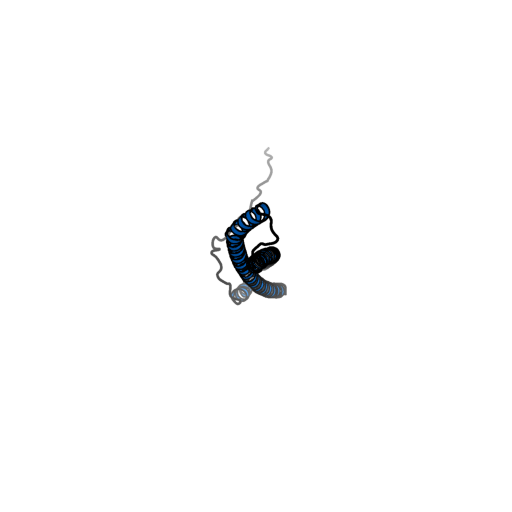 1158 N N . LEU A 1 143 ? -16.143 5.525 19.658 1.00 90.06 143 LEU A N 1
ATOM 1159 C CA . LEU A 1 143 ? -14.716 5.298 19.435 1.00 90.06 143 LEU A CA 1
ATOM 1160 C C . LEU A 1 143 ? -14.470 3.998 18.668 1.00 90.06 143 LEU A C 1
ATOM 1162 O O . LEU A 1 143 ? -13.661 4.016 17.745 1.00 90.06 143 LEU A O 1
ATOM 1166 N N . LEU A 1 144 ? -15.185 2.922 19.009 1.00 90.44 144 LEU A N 1
ATOM 1167 C CA . LEU A 1 144 ? -15.151 1.650 18.285 1.00 90.44 144 LEU A CA 1
ATOM 1168 C C . LEU A 1 144 ? -15.545 1.850 16.821 1.00 90.44 144 LEU A C 1
ATOM 1170 O O . LEU A 1 144 ? -14.729 1.572 15.952 1.00 90.44 144 LEU A O 1
ATOM 1174 N N . ALA A 1 145 ? -16.692 2.483 16.553 1.00 91.44 145 ALA A N 1
ATOM 1175 C CA . ALA A 1 145 ? -17.134 2.769 15.185 1.00 91.44 145 ALA A CA 1
ATOM 1176 C C . ALA A 1 145 ? -16.085 3.564 14.382 1.00 91.44 145 ALA A C 1
ATOM 1178 O O . ALA A 1 145 ? -15.758 3.227 13.250 1.00 91.44 145 ALA A O 1
ATOM 1179 N N . LYS A 1 146 ? -15.466 4.589 14.987 1.00 92.94 146 LYS A N 1
ATOM 1180 C CA . LYS A 1 146 ? -14.394 5.357 14.326 1.00 92.94 146 LYS A CA 1
ATOM 1181 C C . LYS A 1 146 ? -13.141 4.530 14.047 1.00 92.94 146 LYS A C 1
ATOM 1183 O O . LYS A 1 146 ? -12.436 4.801 13.073 1.00 92.94 146 LYS A O 1
ATOM 1188 N N . LEU A 1 147 ? -12.799 3.598 14.932 1.00 92.50 147 LEU A N 1
ATOM 1189 C CA . LEU A 1 147 ? -11.656 2.710 14.743 1.00 92.50 147 LEU A CA 1
ATOM 1190 C C . LEU A 1 147 ? -11.948 1.655 13.673 1.00 92.50 147 LEU A C 1
ATOM 1192 O O . LEU A 1 147 ? -11.063 1.389 12.867 1.00 92.50 147 LEU A O 1
ATOM 1196 N N . GLU A 1 148 ? -13.171 1.130 13.608 1.00 92.94 148 GLU A N 1
ATOM 1197 C CA . GLU A 1 148 ? -13.639 0.242 12.538 1.00 92.94 148 GLU A CA 1
ATOM 1198 C C . GLU A 1 148 ? -13.586 0.944 11.173 1.00 92.94 148 GLU A C 1
ATOM 1200 O O . GLU A 1 148 ? -12.950 0.429 10.253 1.00 92.94 148 GLU A O 1
ATOM 1205 N N . ASP A 1 149 ? -14.118 2.168 11.069 1.00 94.69 149 ASP A N 1
ATOM 1206 C CA . ASP A 1 149 ? -14.027 2.995 9.854 1.00 94.69 149 ASP A CA 1
ATOM 1207 C C . ASP A 1 149 ? -12.559 3.231 9.446 1.00 94.69 149 ASP A C 1
ATOM 1209 O O . ASP A 1 149 ? -12.176 3.172 8.272 1.00 94.69 149 ASP A O 1
ATOM 1213 N N . SER A 1 150 ? -11.699 3.501 10.436 1.00 93.12 150 SER A N 1
ATOM 1214 C CA . SER A 1 150 ? -10.262 3.694 10.212 1.00 93.12 150 SER A CA 1
ATOM 1215 C C . SER A 1 150 ? -9.588 2.405 9.738 1.00 93.12 150 SER A C 1
ATOM 1217 O O . SER A 1 150 ? -8.688 2.459 8.897 1.00 93.12 150 SER A O 1
ATOM 1219 N N . MET A 1 151 ? -10.014 1.254 10.258 1.00 92.12 151 MET A N 1
ATOM 1220 C CA . MET A 1 151 ? -9.517 -0.061 9.874 1.00 92.12 151 MET A CA 1
ATOM 1221 C C . MET A 1 151 ? -9.895 -0.382 8.427 1.00 92.12 151 MET A C 1
ATOM 1223 O O . MET A 1 151 ? -9.011 -0.746 7.652 1.00 92.12 151 MET A O 1
ATOM 1227 N N . GLU A 1 152 ? -11.157 -0.166 8.046 1.00 94.38 152 GLU A N 1
ATOM 1228 C CA . GLU A 1 152 ? -11.652 -0.358 6.679 1.00 94.38 152 GLU A CA 1
ATOM 1229 C C . GLU A 1 152 ? -10.903 0.536 5.681 1.00 94.38 152 GLU A C 1
ATOM 1231 O O . GLU A 1 152 ? -10.369 0.055 4.677 1.00 94.38 152 GLU A O 1
ATOM 1236 N N . SER A 1 153 ? -10.764 1.825 6.005 1.00 94.19 153 SER A N 1
ATOM 1237 C CA . SER A 1 153 ? -9.998 2.783 5.200 1.00 94.19 153 SER A CA 1
ATOM 1238 C C . SER A 1 153 ? -8.541 2.344 5.003 1.00 94.19 153 SER A C 1
ATOM 1240 O O . SER A 1 153 ? -7.991 2.421 3.899 1.00 94.19 153 SER A O 1
ATOM 1242 N N . ASN A 1 154 ? -7.904 1.820 6.054 1.00 93.38 154 ASN A N 1
ATOM 1243 C CA . ASN A 1 154 ? -6.528 1.340 5.975 1.00 93.38 154 ASN A CA 1
ATOM 1244 C C . ASN A 1 154 ? -6.415 0.050 5.144 1.00 93.38 154 ASN A C 1
ATOM 1246 O O . ASN A 1 154 ? -5.508 -0.086 4.322 1.00 93.38 154 ASN A O 1
ATOM 1250 N N . THR A 1 155 ? -7.369 -0.874 5.279 1.00 94.00 155 THR A N 1
ATOM 1251 C CA . THR A 1 155 ? -7.448 -2.080 4.446 1.00 94.00 155 THR A CA 1
ATOM 1252 C C . THR A 1 155 ? -7.573 -1.733 2.963 1.00 94.00 155 THR A C 1
ATOM 1254 O O . THR A 1 155 ? -6.850 -2.303 2.139 1.00 94.00 155 THR A O 1
ATOM 1257 N N . GLU A 1 156 ? -8.423 -0.766 2.620 1.00 96.31 156 GLU A N 1
ATOM 1258 C CA . GLU A 1 156 ? -8.569 -0.287 1.245 1.00 96.31 156 GLU A CA 1
ATOM 1259 C C . GLU A 1 156 ? -7.269 0.352 0.737 1.00 96.31 156 GLU A C 1
ATOM 1261 O O . GLU A 1 156 ? -6.787 0.029 -0.351 1.00 96.31 156 GLU A O 1
ATOM 1266 N N . ARG A 1 157 ? -6.605 1.169 1.559 1.00 95.56 157 ARG A N 1
ATOM 1267 C CA . ARG A 1 157 ? -5.298 1.742 1.211 1.00 95.56 157 ARG A CA 1
ATOM 1268 C C . ARG A 1 157 ? -4.238 0.666 0.967 1.00 95.56 157 ARG A C 1
ATOM 1270 O O . ARG A 1 157 ? -3.485 0.752 -0.002 1.00 95.56 157 ARG A O 1
ATOM 1277 N N . ILE A 1 158 ? -4.179 -0.372 1.802 1.00 94.62 158 ILE A N 1
ATOM 1278 C CA . ILE A 1 158 ? -3.268 -1.513 1.618 1.00 94.62 158 ILE A CA 1
ATOM 1279 C C . ILE A 1 158 ? -3.550 -2.218 0.290 1.00 94.62 158 ILE A C 1
ATOM 1281 O O . ILE A 1 158 ? -2.605 -2.610 -0.402 1.00 94.62 158 ILE A O 1
ATOM 1285 N N . ARG A 1 159 ? -4.825 -2.387 -0.073 1.00 96.19 159 ARG A N 1
ATOM 1286 C CA . ARG A 1 159 ? -5.229 -2.978 -1.352 1.00 96.19 159 ARG A CA 1
ATOM 1287 C C . ARG A 1 159 ? -4.742 -2.133 -2.527 1.00 96.19 159 ARG A C 1
ATOM 1289 O O . ARG A 1 159 ? -4.010 -2.651 -3.365 1.00 96.19 159 ARG A O 1
ATOM 1296 N N . GLN A 1 160 ? -5.027 -0.834 -2.524 1.00 96.50 160 GLN A N 1
ATOM 1297 C CA . GLN A 1 160 ? -4.584 0.089 -3.575 1.00 96.50 160 GLN A CA 1
ATOM 1298 C C . GLN A 1 160 ? -3.057 0.101 -3.736 1.00 96.50 160 GLN A C 1
ATOM 1300 O O . GLN A 1 160 ? -2.539 0.096 -4.853 1.00 96.50 160 GLN A O 1
ATOM 1305 N N . LEU A 1 161 ? -2.311 0.063 -2.626 1.00 95.50 161 LEU A N 1
ATOM 1306 C CA . LEU A 1 161 ? -0.848 -0.012 -2.652 1.00 95.50 161 LEU A CA 1
ATOM 1307 C C . LEU A 1 161 ? -0.340 -1.332 -3.252 1.00 95.50 161 LEU A C 1
ATOM 1309 O O . LEU A 1 161 ? 0.675 -1.330 -3.950 1.00 95.50 161 LEU A O 1
ATOM 1313 N N . LYS A 1 162 ? -1.022 -2.459 -3.000 1.00 94.81 162 LYS A N 1
ATOM 1314 C CA . LYS A 1 162 ? -0.695 -3.750 -3.629 1.00 94.81 162 LYS A CA 1
ATOM 1315 C C . LYS A 1 162 ? -0.944 -3.705 -5.134 1.00 94.81 162 LYS A C 1
ATOM 1317 O O . LYS A 1 162 ? -0.047 -4.084 -5.883 1.00 94.81 162 LYS A O 1
ATOM 1322 N N . ASP A 1 163 ? -2.101 -3.201 -5.552 1.00 96.62 163 ASP A N 1
ATOM 1323 C CA . ASP A 1 163 ? -2.481 -3.111 -6.964 1.00 96.62 163 ASP A CA 1
ATOM 1324 C C . ASP A 1 163 ? -1.492 -2.222 -7.731 1.00 96.62 163 ASP A C 1
ATOM 1326 O O . ASP A 1 163 ? -0.938 -2.627 -8.754 1.00 96.62 163 ASP A O 1
ATOM 1330 N N . ARG A 1 164 ? -1.147 -1.054 -7.170 1.00 95.75 164 ARG A N 1
ATOM 1331 C CA . ARG A 1 164 ? -0.170 -0.145 -7.782 1.00 95.75 164 ARG A CA 1
ATOM 1332 C C . ARG A 1 164 ? 1.230 -0.747 -7.869 1.00 95.75 164 ARG A C 1
ATOM 1334 O O . ARG A 1 164 ? 1.970 -0.485 -8.817 1.00 95.75 164 ARG A O 1
ATOM 1341 N N . ARG A 1 165 ? 1.618 -1.550 -6.880 1.00 96.25 165 ARG A N 1
ATOM 1342 C CA . ARG A 1 165 ? 2.905 -2.243 -6.904 1.00 96.25 165 ARG A CA 1
ATOM 1343 C C . ARG A 1 165 ? 2.943 -3.321 -7.982 1.00 96.25 165 ARG A C 1
ATOM 1345 O O . ARG A 1 165 ? 3.980 -3.474 -8.624 1.00 96.25 165 ARG A O 1
ATOM 1352 N N . GLU A 1 166 ? 1.845 -4.039 -8.187 1.00 96.38 166 GLU A N 1
ATOM 1353 C CA . GLU A 1 166 ? 1.751 -5.041 -9.247 1.00 96.38 166 GLU A CA 1
ATOM 1354 C C . GLU A 1 166 ? 1.791 -4.392 -10.638 1.00 96.38 166 GLU A C 1
ATOM 1356 O O . GLU A 1 166 ? 2.531 -4.856 -11.502 1.00 96.38 166 GLU A O 1
ATOM 1361 N N . GLU A 1 167 ? 1.124 -3.249 -10.830 1.00 96.81 167 GLU A N 1
ATOM 1362 C CA . GLU A 1 167 ? 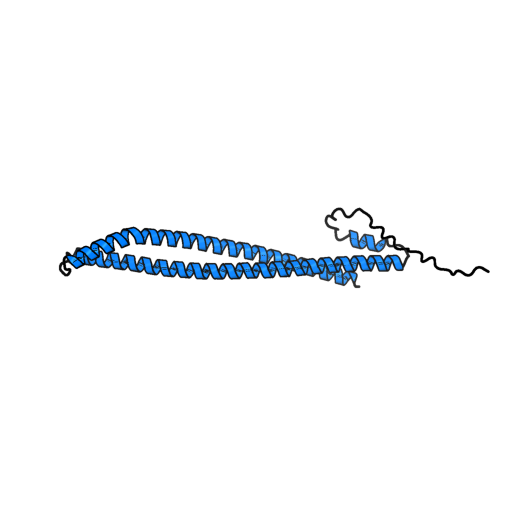1.278 -2.441 -12.049 1.00 96.81 167 GLU A CA 1
ATOM 1363 C C . GLU A 1 167 ? 2.741 -2.065 -12.311 1.00 96.81 167 GLU A C 1
ATOM 1365 O O . GLU A 1 167 ? 3.250 -2.252 -13.416 1.00 96.81 167 GLU A O 1
ATOM 1370 N N . ILE A 1 168 ? 3.449 -1.561 -11.295 1.00 96.25 168 ILE A N 1
ATOM 1371 C CA . ILE A 1 168 ? 4.864 -1.193 -11.436 1.00 96.25 168 ILE A CA 1
ATOM 1372 C C . ILE A 1 168 ? 5.717 -2.427 -11.724 1.00 96.25 168 ILE A C 1
ATOM 1374 O O . ILE A 1 168 ? 6.633 -2.364 -12.540 1.00 96.25 168 ILE A O 1
ATOM 1378 N N . ARG A 1 169 ? 5.426 -3.565 -11.088 1.00 95.50 169 ARG A N 1
ATOM 1379 C CA . ARG A 1 169 ? 6.112 -4.829 -11.365 1.00 95.50 169 ARG A CA 1
ATOM 1380 C C . ARG A 1 169 ? 5.945 -5.236 -12.832 1.00 95.50 169 ARG A C 1
ATOM 1382 O O . ARG A 1 169 ? 6.942 -5.593 -13.458 1.00 95.50 169 ARG A O 1
ATOM 1389 N N . ALA A 1 170 ? 4.736 -5.139 -13.380 1.00 97.38 170 ALA A N 1
ATOM 1390 C CA . ALA A 1 170 ? 4.466 -5.423 -14.788 1.00 97.38 170 ALA A CA 1
ATOM 1391 C C . ALA A 1 170 ? 5.211 -4.452 -15.721 1.00 97.38 170 ALA A C 1
ATOM 1393 O O . ALA A 1 170 ? 5.873 -4.887 -16.660 1.00 97.38 170 ALA A O 1
ATOM 1394 N N . GLN A 1 171 ? 5.196 -3.150 -15.418 1.00 96.81 171 GLN A N 1
ATOM 1395 C CA . GLN A 1 171 ? 5.948 -2.145 -16.182 1.00 96.81 171 GLN A CA 1
ATOM 1396 C C . GLN A 1 171 ? 7.458 -2.410 -16.162 1.00 96.81 171 GLN A C 1
ATOM 1398 O O . GLN A 1 171 ? 8.122 -2.268 -17.184 1.00 96.81 171 GLN A O 1
ATOM 1403 N N . ARG A 1 172 ? 8.013 -2.826 -15.018 1.00 96.88 172 ARG A N 1
ATOM 1404 C CA . ARG A 1 172 ? 9.431 -3.202 -14.914 1.00 96.88 172 ARG A CA 1
ATOM 1405 C C . ARG A 1 172 ? 9.767 -4.416 -15.765 1.00 96.88 172 ARG A C 1
ATOM 1407 O O . ARG A 1 172 ? 10.850 -4.448 -16.338 1.00 96.88 172 ARG A O 1
ATOM 1414 N N . LEU A 1 173 ? 8.877 -5.407 -15.825 1.00 96.69 173 LEU A N 1
ATOM 1415 C CA . LEU A 1 173 ? 9.073 -6.574 -16.681 1.00 96.69 173 LEU A CA 1
ATOM 1416 C C . LEU A 1 173 ? 9.125 -6.153 -18.154 1.00 96.69 173 LEU A C 1
ATOM 1418 O O . LEU A 1 173 ? 10.100 -6.475 -18.822 1.00 96.69 173 LEU A O 1
ATOM 1422 N N . ALA A 1 174 ? 8.163 -5.342 -18.602 1.00 96.69 174 ALA A N 1
ATOM 1423 C CA . ALA A 1 174 ? 8.134 -4.816 -19.967 1.00 96.69 174 ALA A CA 1
ATOM 1424 C C . ALA A 1 174 ? 9.398 -4.006 -20.311 1.00 96.69 174 ALA A C 1
ATOM 1426 O O . ALA A 1 174 ? 10.028 -4.245 -21.333 1.00 96.69 174 ALA A O 1
ATOM 1427 N N . VAL A 1 175 ? 9.845 -3.109 -19.421 1.00 96.38 175 VAL A N 1
ATOM 1428 C CA . VAL A 1 175 ? 11.084 -2.336 -19.639 1.00 96.38 175 VAL A CA 1
ATOM 1429 C C . VAL A 1 175 ? 12.316 -3.242 -19.712 1.00 96.38 175 VAL A C 1
ATOM 1431 O O . VAL A 1 175 ? 13.231 -2.971 -20.479 1.00 96.38 175 VAL A O 1
ATOM 1434 N N . ARG A 1 176 ? 12.369 -4.330 -18.939 1.00 95.50 176 ARG A N 1
ATOM 1435 C CA . ARG A 1 176 ? 13.485 -5.288 -19.011 1.00 95.50 176 ARG A CA 1
ATOM 1436 C C . ARG A 1 176 ? 13.481 -6.091 -20.308 1.00 95.50 176 ARG A C 1
ATOM 1438 O O . ARG A 1 176 ? 14.554 -6.379 -20.826 1.00 95.50 176 ARG A O 1
ATOM 1445 N N . GLU A 1 177 ? 12.306 -6.429 -20.827 1.00 96.00 177 GLU A N 1
ATOM 1446 C CA . GLU A 1 177 ? 12.165 -7.033 -22.155 1.00 96.00 177 GLU A CA 1
ATOM 1447 C C . GLU A 1 177 ? 12.614 -6.048 -23.246 1.00 96.00 177 GLU A C 1
ATOM 1449 O O . GLU A 1 177 ? 13.411 -6.421 -24.103 1.00 96.00 177 GLU A O 1
ATOM 1454 N N . GLU A 1 178 ? 12.214 -4.774 -23.159 1.00 94.69 178 GLU A N 1
ATOM 1455 C CA . GLU A 1 178 ? 12.693 -3.706 -24.051 1.00 94.69 178 GLU A CA 1
ATOM 1456 C C . GLU A 1 178 ? 14.225 -3.563 -23.992 1.00 94.69 178 GLU A C 1
ATOM 1458 O O . GLU A 1 178 ? 14.881 -3.517 -25.032 1.00 94.69 178 GLU A O 1
ATOM 1463 N N . ILE A 1 179 ? 14.823 -3.569 -22.793 1.00 93.62 179 ILE A N 1
ATOM 1464 C CA . ILE A 1 179 ? 16.286 -3.557 -22.620 1.00 93.62 179 ILE A CA 1
ATOM 1465 C C . ILE A 1 179 ? 16.919 -4.753 -23.334 1.00 93.62 179 ILE A C 1
ATOM 1467 O O . ILE A 1 179 ? 17.839 -4.551 -24.120 1.00 93.62 179 ILE A O 1
ATOM 1471 N N . ALA A 1 180 ? 16.410 -5.970 -23.126 1.00 93.56 180 ALA A N 1
ATOM 1472 C CA . ALA A 1 180 ? 16.949 -7.167 -23.773 1.00 93.56 180 ALA A CA 1
ATOM 1473 C C . ALA A 1 180 ? 16.889 -7.067 -25.309 1.00 93.56 180 ALA A C 1
ATOM 1475 O O . ALA A 1 180 ? 17.877 -7.341 -25.987 1.00 93.56 180 ALA A O 1
ATOM 1476 N N . THR A 1 181 ? 15.770 -6.588 -25.868 1.00 92.31 181 THR A N 1
ATOM 1477 C CA . THR A 1 181 ? 15.666 -6.360 -27.321 1.00 92.31 181 THR A CA 1
ATOM 1478 C C . THR A 1 181 ? 16.661 -5.307 -27.814 1.00 92.31 181 THR A C 1
ATOM 1480 O O . THR A 1 181 ? 17.299 -5.482 -28.852 1.00 92.31 181 THR A O 1
ATOM 1483 N N . GLN A 1 182 ? 16.867 -4.236 -27.044 1.00 91.44 182 GLN A N 1
ATOM 1484 C CA . GLN A 1 182 ? 17.804 -3.171 -27.385 1.00 91.44 182 GLN A CA 1
ATOM 1485 C C . GLN A 1 182 ? 19.270 -3.635 -27.277 1.00 91.44 182 GLN A C 1
ATOM 1487 O O . GLN A 1 182 ? 20.112 -3.169 -28.051 1.00 91.44 182 GLN A O 1
ATOM 1492 N N . GLU A 1 183 ? 19.588 -4.551 -26.355 1.00 91.00 183 GLU A N 1
ATOM 1493 C CA . GLU A 1 183 ? 20.901 -5.201 -26.238 1.00 91.00 183 GLU A CA 1
ATOM 1494 C C . GLU A 1 183 ? 21.201 -6.058 -27.474 1.00 91.00 183 GLU A C 1
ATOM 1496 O O . GLU A 1 183 ? 22.298 -5.958 -28.036 1.00 91.00 183 GLU A O 1
ATOM 1501 N N . ASP A 1 184 ? 20.218 -6.828 -27.947 1.00 89.06 184 ASP A N 1
ATOM 1502 C CA . ASP A 1 184 ? 20.331 -7.629 -29.169 1.00 89.06 184 ASP A CA 1
ATOM 1503 C C . ASP A 1 184 ? 20.568 -6.748 -30.409 1.00 89.06 184 ASP A C 1
ATOM 1505 O O . ASP A 1 184 ? 21.453 -7.038 -31.222 1.00 89.06 184 ASP A O 1
ATOM 1509 N N . GLU A 1 185 ? 19.854 -5.624 -30.540 1.00 85.00 185 GLU A N 1
ATOM 1510 C CA . GLU A 1 185 ? 20.074 -4.652 -31.622 1.00 85.00 185 GLU A CA 1
ATOM 1511 C C . GLU A 1 185 ? 21.497 -4.081 -31.613 1.00 85.00 185 GLU A C 1
ATOM 1513 O O . GLU A 1 185 ? 22.153 -3.992 -32.658 1.00 85.00 185 GLU A O 1
ATOM 1518 N N . ILE A 1 186 ? 22.001 -3.708 -30.432 1.00 83.12 186 ILE A N 1
ATOM 1519 C CA . ILE A 1 186 ? 23.369 -3.207 -30.273 1.00 83.12 186 ILE A CA 1
ATOM 1520 C C . ILE A 1 186 ? 24.371 -4.299 -30.662 1.00 83.12 186 ILE A C 1
ATOM 1522 O O . ILE A 1 186 ? 25.328 -4.020 -31.389 1.00 83.12 186 ILE A O 1
ATOM 1526 N N . ALA A 1 187 ? 24.148 -5.545 -30.238 1.00 84.25 187 ALA A N 1
ATOM 1527 C CA . ALA A 1 187 ? 25.009 -6.669 -30.585 1.00 84.25 187 ALA A CA 1
ATOM 1528 C C . ALA A 1 187 ? 25.058 -6.914 -32.102 1.00 84.25 187 ALA A C 1
ATOM 1530 O O . ALA A 1 187 ? 26.136 -7.171 -32.642 1.00 84.25 187 ALA A O 1
ATOM 1531 N N . VAL A 1 188 ? 23.927 -6.789 -32.807 1.00 82.25 188 VAL A N 1
ATOM 1532 C CA . VAL A 1 188 ? 23.874 -6.867 -34.277 1.00 82.25 188 VAL A CA 1
ATOM 1533 C C . VAL A 1 188 ? 24.610 -5.690 -34.922 1.00 82.25 188 VAL A C 1
ATOM 1535 O O . VAL A 1 188 ? 25.405 -5.902 -35.834 1.00 82.25 188 VAL A O 1
ATOM 1538 N N . ALA A 1 189 ? 24.412 -4.462 -34.437 1.00 76.62 189 ALA A N 1
ATOM 1539 C CA . ALA A 1 189 ? 25.051 -3.265 -34.992 1.00 76.62 189 ALA A CA 1
ATOM 1540 C C . ALA A 1 189 ? 26.583 -3.224 -34.796 1.00 76.62 189 ALA A C 1
ATOM 1542 O O . ALA A 1 189 ? 27.298 -2.533 -35.539 1.00 76.62 189 ALA A O 1
ATOM 1543 N N . LEU A 1 190 ? 27.091 -3.928 -33.780 1.00 71.81 190 LEU A N 1
ATOM 1544 C CA . LEU A 1 190 ? 28.519 -4.052 -33.478 1.00 71.81 190 LEU A CA 1
ATOM 1545 C C . LEU A 1 190 ? 29.230 -5.166 -34.263 1.00 71.81 190 LEU A C 1
ATOM 1547 O O . LEU A 1 190 ? 30.463 -5.149 -34.300 1.00 71.81 190 LEU A O 1
ATOM 1551 N N . ARG A 1 191 ? 28.495 -6.097 -34.887 1.00 65.25 191 ARG A N 1
ATOM 1552 C CA . ARG A 1 191 ? 29.061 -7.063 -35.845 1.00 65.25 191 ARG A CA 1
ATOM 1553 C C . ARG A 1 191 ? 29.483 -6.377 -37.155 1.00 65.25 191 ARG A C 1
ATOM 1555 O O . ARG A 1 191 ? 30.305 -6.992 -37.864 1.00 65.25 191 ARG A O 1
#

Secondary structure (DSSP, 8-state):
------------------S---------THHHHHHHTT--S-HHHHHHHHHHHHHHHHHHHHHHHHHHHHHHHHHHHHHHHHHHHHHHHHHHHHHHHHHHHHHHHHHHHHHHHHHHTTTTS-HHHHHHHHHHHHHHHHHHHHHHHHHHHHHHHHHHHHHHHHHHHHHHHHHHHHHHHHHHHHHHHHHHHH-

Foldseek 3Di:
DDDDDDDDDDDDDDPDDPPDPDDDDDPPPVNVVVVLVPDDPDVVRNVVVLVVVLVVLVVVLVVLVVVLVVLVVVLVVLVVVLVVLVVVLVVLVVVLVVLVVVVVVLVVVVVVCVVVVVVPDDPVRVVVNVVVSCVSVVVSVVVNVVSVVVNVVSVVVSVVSVVVSVVSVVVSVVSVVVSVVSVVVSVVSVD

Sequence (191 aa):
MNLFARNKKKLKGCHIVPEELSDPADPSHDAFALAMDRLPKDKAAFVATRRIARDQLMRRMEALILKEAELAAAHERFDHMRQQCLVEHERIADKLQEYEFLLDQAEERDQLMARTGGVRMTAAERERWEHTKNMVYGTLPQLLAKLEDSMESNTERIRQLKDRREEIRAQRLAVREEIATQEDEIAVALR